Protein AF-A0A060A2V3-F1 (afdb_monomer_lite)

Radius of gyration: 19.75 Å; chains: 1; bounding box: 50×32×54 Å

Sequence (235 aa):
MYVAGAYHYVASLLPQGSPQQKALIEAQARYYDERDACGQDLKCILRVEKERHQQLHRQRDALEQPLPVKAIVRVSQGWTTPEGESLTQRLLEGLGLQPLPRVTLDDGRSVVWGFVPHAAILQSMVVLSPKAQVEALVTADDVYMGEGKSGNVRVYLPDGQNRDQILPIVQSWVAASAAGFNVDCRKDQAVCRPVPLKVAVEIVNLSCKAKSVRACAQRAPSTLTPGPSVALFTQ

pLDDT: mean 84.12, std 12.76, range [46.16, 97.62]

Secondary structure (DSSP, 8-state):
--HHHHHHHHHHTSPTT-HHHHHHHHHHHHHHHHHHTTTT-HHHHHHHHHHHHHHHHHHHHHH-PPP-HHHHHHHHTT-B-TTS-BHHHHHHHHT-SSSPPEEE-TTS-EEEEEEETTEEEEEEEEEE-TTS-EEEEEEEES-TT-SS---EEEEEESSSTTHHHHHHHHHHHHHHHHHTS---TTT-TTTTS------EEEEEETT-TT-BHHHHEEEPPS-PPP-S-GGGT--

Organism: Acidithiobacillus caldus (strain ATCC 51756 / DSM 8584 / KU) (NCBI:txid637389)

Foldseek 3Di:
DDLPVLLVQLLQLDPPPDPVNVVSVVVVVVLVVQLVVCPPVPVSNVVSSVVSSVVSVVSCVVSDDDQPLVLLCVLQPPAAEPVRHRPSVLQCQQVVDPPWDWHQDPQQKIKTKGGHVVQNQWIKIFIADNVRHTQWIKIKGRLALDPQDAIEIEIEGAAPPCCLVVVLVVQLLSLCRNLHQADDCVVPVPSQPRDQRNYWYWYFYSPDPVSYCVVRTDTDPSDRDHHDGNVSSHD

Structure (mmCIF, N/CA/C/O backbone):
data_AF-A0A060A2V3-F1
#
_entry.id   AF-A0A060A2V3-F1
#
loop_
_atom_site.group_PDB
_atom_site.id
_atom_site.type_symbol
_atom_site.label_atom_id
_atom_site.label_alt_id
_atom_site.label_comp_id
_atom_site.label_asym_id
_atom_site.label_entity_id
_atom_site.label_seq_id
_atom_site.pdbx_PDB_ins_code
_atom_site.Cartn_x
_atom_site.Cartn_y
_atom_site.Cartn_z
_atom_site.occupancy
_atom_site.B_iso_or_equiv
_atom_site.auth_seq_id
_atom_site.auth_comp_id
_atom_site.auth_asym_id
_atom_site.auth_atom_id
_atom_site.pdbx_PDB_model_num
ATOM 1 N N . MET A 1 1 ? 20.107 8.487 -13.609 1.00 54.03 1 MET A N 1
ATOM 2 C CA . MET A 1 1 ? 18.723 8.141 -13.995 1.00 54.03 1 MET A CA 1
ATOM 3 C C . MET A 1 1 ? 18.652 6.617 -14.007 1.00 54.03 1 MET A C 1
ATOM 5 O O . MET A 1 1 ? 19.352 6.025 -14.807 1.00 54.03 1 MET A O 1
ATOM 9 N N . TYR A 1 2 ? 17.975 5.966 -13.054 1.00 80.25 2 TYR A N 1
ATOM 10 C CA . TYR A 1 2 ? 18.083 4.503 -12.880 1.00 80.25 2 TYR A CA 1
ATOM 11 C C . TYR A 1 2 ? 16.907 3.776 -13.554 1.00 80.25 2 TYR A C 1
ATOM 13 O O . TYR A 1 2 ? 15.844 3.613 -12.955 1.00 80.25 2 TYR A O 1
ATOM 21 N N . VAL A 1 3 ? 17.094 3.337 -14.808 1.00 87.06 3 VAL A N 1
ATOM 22 C CA . VAL A 1 3 ? 16.084 2.576 -15.580 1.00 87.06 3 VAL A CA 1
ATOM 23 C C . VAL A 1 3 ? 15.672 1.293 -14.854 1.00 87.06 3 VAL A C 1
ATOM 25 O O . VAL A 1 3 ? 14.485 0.993 -14.780 1.00 87.06 3 VAL A O 1
ATOM 2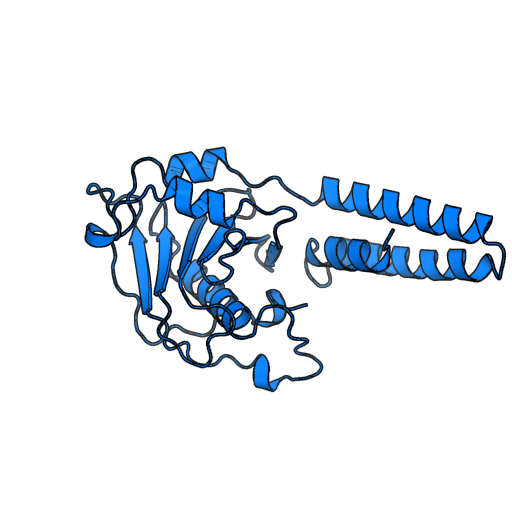8 N N . ALA A 1 4 ? 16.632 0.575 -14.261 1.00 85.31 4 ALA A N 1
ATOM 29 C CA . ALA A 1 4 ? 16.366 -0.665 -13.531 1.00 85.31 4 ALA A CA 1
ATOM 30 C C . ALA A 1 4 ? 15.391 -0.455 -12.359 1.00 85.31 4 ALA A C 1
ATOM 32 O O . ALA A 1 4 ? 14.413 -1.186 -12.236 1.00 85.31 4 ALA A O 1
ATOM 33 N N . GLY A 1 5 ? 15.602 0.587 -11.545 1.00 82.06 5 GLY A N 1
ATOM 34 C CA . GLY A 1 5 ? 14.715 0.895 -10.420 1.00 82.06 5 GLY A CA 1
ATOM 35 C C . GLY A 1 5 ? 13.294 1.239 -10.874 1.00 82.06 5 GLY A C 1
ATOM 36 O O . GLY A 1 5 ? 12.327 0.714 -10.328 1.00 82.06 5 GLY A O 1
ATOM 37 N N . ALA A 1 6 ? 13.160 2.056 -11.925 1.00 86.38 6 ALA A N 1
ATOM 38 C CA . ALA A 1 6 ? 11.854 2.392 -12.494 1.00 86.38 6 ALA A CA 1
ATOM 39 C C . ALA A 1 6 ? 11.137 1.160 -13.080 1.00 86.38 6 ALA A C 1
ATOM 41 O O . ALA A 1 6 ? 9.930 1.021 -12.913 1.00 86.38 6 ALA A O 1
ATOM 42 N N . TYR A 1 7 ? 11.871 0.246 -13.722 1.00 90.62 7 TYR A N 1
ATOM 43 C CA . TYR A 1 7 ? 11.320 -1.002 -14.250 1.00 90.62 7 TYR A CA 1
ATOM 44 C C . TYR A 1 7 ? 10.769 -1.897 -13.137 1.00 90.62 7 TYR A C 1
ATOM 46 O O . TYR A 1 7 ? 9.616 -2.318 -13.219 1.00 90.62 7 TYR A O 1
ATOM 54 N N . HIS A 1 8 ? 11.558 -2.143 -12.085 1.00 84.00 8 HIS A N 1
ATOM 55 C CA . HIS A 1 8 ? 11.118 -2.956 -10.949 1.00 84.00 8 HIS A CA 1
ATOM 56 C C . HIS A 1 8 ? 9.883 -2.360 -10.274 1.00 84.00 8 HIS A C 1
ATOM 58 O O . HIS A 1 8 ? 8.955 -3.096 -9.946 1.00 84.00 8 HIS A O 1
ATOM 64 N N . TYR A 1 9 ? 9.835 -1.031 -10.150 1.00 82.94 9 TYR A N 1
ATOM 65 C CA . TYR A 1 9 ? 8.673 -0.345 -9.604 1.00 82.94 9 TYR A CA 1
ATOM 66 C C . TYR A 1 9 ? 7.425 -0.532 -10.479 1.00 82.94 9 TYR A C 1
ATOM 68 O O . TYR A 1 9 ? 6.399 -0.973 -9.986 1.00 82.94 9 TYR A O 1
ATOM 76 N N . VAL A 1 10 ? 7.489 -0.270 -11.790 1.00 88.00 10 VAL A N 1
ATOM 77 C CA . VAL A 1 10 ? 6.326 -0.472 -12.682 1.00 88.00 10 VAL A CA 1
ATOM 78 C C . VAL A 1 10 ? 5.881 -1.939 -12.696 1.00 88.00 10 VAL A C 1
ATOM 80 O O . VAL A 1 10 ? 4.685 -2.217 -12.728 1.00 88.00 10 VAL A O 1
ATOM 83 N N . ALA A 1 11 ? 6.822 -2.884 -12.631 1.00 86.00 11 ALA A N 1
ATOM 84 C CA . ALA A 1 11 ? 6.515 -4.309 -12.599 1.00 86.00 11 ALA A CA 1
ATOM 85 C C . ALA A 1 11 ? 5.743 -4.732 -11.339 1.00 86.00 11 ALA A C 1
ATOM 87 O O . ALA A 1 11 ? 4.900 -5.624 -11.446 1.00 86.00 11 ALA A O 1
ATOM 88 N N . SER A 1 12 ? 5.990 -4.096 -10.184 1.00 77.62 12 SER A N 1
ATOM 89 C CA . SER A 1 12 ? 5.265 -4.381 -8.936 1.00 77.62 12 SER A CA 1
ATOM 90 C C . SER A 1 12 ? 3.842 -3.815 -8.917 1.00 77.62 12 SER A C 1
ATOM 92 O O . SER A 1 12 ? 2.996 -4.293 -8.162 1.00 77.62 12 SER A O 1
ATOM 94 N N . LEU A 1 13 ? 3.542 -2.837 -9.781 1.00 78.19 13 LEU A N 1
ATOM 95 C CA . LEU A 1 13 ? 2.189 -2.297 -9.946 1.00 78.19 13 LEU A CA 1
ATOM 96 C C . LEU A 1 13 ? 1.254 -3.238 -10.715 1.00 78.19 13 LEU A C 1
ATOM 98 O O . LEU A 1 13 ? 0.034 -3.071 -10.668 1.00 78.19 13 LEU A O 1
ATOM 102 N N . LEU A 1 14 ? 1.815 -4.191 -11.458 1.00 82.44 14 LEU A N 1
ATOM 103 C CA . LEU A 1 14 ? 1.078 -5.069 -12.357 1.00 82.44 14 LEU A CA 1
ATOM 104 C C . LEU A 1 14 ? 0.837 -6.435 -11.700 1.00 82.44 14 LEU A C 1
ATOM 106 O O . LEU A 1 14 ? 1.766 -6.984 -11.106 1.00 82.44 14 LEU A O 1
ATOM 110 N N . PRO A 1 15 ? -0.360 -7.036 -11.850 1.00 76.25 15 PRO A N 1
ATOM 111 C CA . PRO A 1 15 ? -0.614 -8.378 -11.338 1.00 76.25 15 PRO A CA 1
ATOM 112 C C . PRO A 1 15 ? 0.371 -9.391 -11.924 1.00 76.25 15 PRO A C 1
ATOM 114 O O . PRO A 1 15 ? 0.688 -9.348 -13.124 1.00 76.25 15 PRO A O 1
ATOM 117 N N . GLN A 1 16 ? 0.840 -10.312 -11.084 1.00 77.38 16 GLN A N 1
ATOM 118 C CA . GLN A 1 16 ? 1.822 -11.310 -11.485 1.00 77.38 16 GLN A CA 1
ATOM 119 C C . GLN A 1 16 ? 1.274 -12.191 -12.618 1.00 77.38 16 GLN A C 1
ATOM 121 O O . GLN A 1 16 ? 0.152 -12.684 -12.571 1.00 77.38 16 GLN A O 1
ATOM 126 N N . GLY A 1 17 ? 2.065 -12.374 -13.676 1.00 77.12 17 GLY A N 1
ATOM 127 C CA . GLY A 1 17 ? 1.693 -13.178 -14.842 1.00 77.12 17 GLY A CA 1
ATOM 128 C C . GLY A 1 17 ? 0.675 -12.527 -15.787 1.00 77.12 17 GLY A C 1
ATOM 129 O O . GLY A 1 17 ? 0.344 -13.132 -16.813 1.00 77.12 17 GLY A O 1
ATOM 130 N N . SER A 1 18 ? 0.210 -11.306 -15.496 1.00 81.38 18 SER A N 1
ATOM 131 C CA . SER A 1 18 ? -0.743 -10.585 -16.347 1.00 81.38 18 SER A CA 1
ATOM 132 C C . SER A 1 18 ? -0.183 -10.296 -17.750 1.00 81.38 18 SER A C 1
ATOM 134 O O . SER A 1 18 ? 1.035 -10.151 -17.917 1.00 81.38 18 SER A O 1
ATOM 136 N N . PRO A 1 19 ? -1.044 -10.159 -18.781 1.00 90.50 19 PRO A N 1
ATOM 137 C CA . PRO A 1 19 ? -0.616 -9.735 -20.116 1.00 90.50 19 PRO A CA 1
ATOM 138 C C . PRO A 1 19 ? 0.181 -8.423 -20.103 1.00 90.50 19 PRO A C 1
ATOM 140 O O . PRO A 1 19 ? 1.160 -8.283 -20.832 1.00 90.50 19 PRO A O 1
ATOM 143 N N . GLN A 1 20 ? -0.192 -7.486 -19.230 1.00 88.56 20 GLN A N 1
ATOM 144 C CA . GLN A 1 20 ? 0.495 -6.211 -19.049 1.00 88.56 20 GLN A CA 1
ATOM 145 C C . GLN A 1 20 ? 1.906 -6.405 -18.483 1.00 88.56 20 GLN A C 1
ATOM 147 O O . GLN A 1 20 ? 2.847 -5.783 -18.975 1.00 88.56 20 GLN A O 1
ATOM 152 N N . GLN A 1 21 ? 2.079 -7.286 -17.487 1.00 88.56 21 GLN A N 1
ATOM 153 C CA . GLN A 1 21 ? 3.401 -7.587 -16.932 1.00 88.56 21 GLN A CA 1
ATOM 154 C C . GLN A 1 21 ? 4.299 -8.271 -17.974 1.00 88.56 21 GLN A C 1
ATOM 156 O O . GLN A 1 21 ? 5.467 -7.910 -18.103 1.00 88.56 21 GLN A O 1
ATOM 161 N N . LYS A 1 22 ? 3.756 -9.198 -18.775 1.00 90.38 22 LYS A N 1
ATOM 162 C CA . LYS A 1 22 ? 4.494 -9.832 -19.883 1.00 90.38 22 LYS A CA 1
ATOM 163 C C . LYS A 1 22 ? 4.938 -8.808 -20.929 1.00 90.38 22 LYS A C 1
ATOM 165 O O . LYS A 1 22 ? 6.111 -8.782 -21.289 1.00 90.38 22 LYS A O 1
ATOM 170 N N . ALA A 1 23 ? 4.044 -7.906 -21.334 1.00 94.00 23 ALA A N 1
ATOM 171 C CA . ALA A 1 23 ? 4.374 -6.829 -22.265 1.00 94.00 23 ALA A CA 1
ATOM 172 C C . ALA A 1 23 ? 5.454 -5.878 -21.710 1.00 94.00 23 ALA A C 1
ATOM 174 O O . ALA A 1 23 ? 6.328 -5.434 -22.456 1.00 94.00 23 ALA A O 1
ATOM 175 N N . LEU A 1 24 ? 5.437 -5.585 -20.403 1.00 94.56 24 LEU A N 1
ATOM 176 C CA . LEU A 1 24 ? 6.484 -4.796 -19.746 1.00 94.56 24 LEU A CA 1
ATOM 177 C C . LEU A 1 24 ? 7.850 -5.499 -19.806 1.00 94.56 24 LEU A C 1
ATOM 179 O O . LEU A 1 24 ? 8.845 -4.840 -20.118 1.00 94.56 24 LEU A O 1
ATOM 183 N N . ILE A 1 25 ? 7.891 -6.808 -19.524 1.00 92.88 25 ILE A N 1
ATOM 184 C CA . ILE A 1 25 ? 9.105 -7.640 -19.591 1.00 92.88 25 ILE A CA 1
ATOM 185 C C . ILE A 1 25 ? 9.653 -7.666 -21.023 1.00 92.88 25 ILE A C 1
ATOM 187 O O . ILE A 1 25 ? 10.837 -7.410 -21.231 1.00 92.88 25 ILE A O 1
ATOM 191 N N . GLU A 1 26 ? 8.798 -7.899 -22.021 1.00 95.00 26 GLU A N 1
ATOM 192 C CA . GLU A 1 26 ? 9.195 -7.886 -23.434 1.00 95.00 26 GLU A CA 1
ATOM 193 C C . GLU A 1 26 ? 9.741 -6.521 -23.872 1.00 95.00 26 GLU A C 1
ATOM 195 O O . GLU A 1 26 ? 10.764 -6.447 -24.550 1.00 95.00 26 GLU A O 1
ATOM 200 N N . ALA A 1 27 ? 9.096 -5.424 -23.466 1.00 96.00 27 ALA A N 1
ATOM 201 C CA . ALA A 1 27 ? 9.585 -4.077 -23.753 1.00 96.00 27 ALA A CA 1
ATOM 202 C C . ALA A 1 27 ? 10.926 -3.785 -23.055 1.00 96.00 27 ALA A C 1
ATOM 204 O O . ALA A 1 27 ? 11.747 -3.038 -23.584 1.00 96.00 27 ALA A O 1
ATOM 205 N N . GLN A 1 28 ? 11.158 -4.368 -21.875 1.00 97.12 28 GLN A N 1
ATOM 206 C CA . GLN A 1 28 ? 12.429 -4.246 -21.168 1.00 97.12 28 GLN A CA 1
ATOM 207 C C . GLN A 1 28 ? 13.549 -5.018 -21.876 1.00 97.12 28 GLN A C 1
ATOM 209 O O . GLN A 1 28 ? 14.661 -4.504 -21.950 1.00 97.12 28 GLN A O 1
ATOM 214 N N . ALA A 1 29 ? 13.255 -6.198 -22.431 1.00 94.88 29 ALA A N 1
ATOM 215 C CA . ALA A 1 29 ? 14.204 -6.956 -23.245 1.00 94.88 29 ALA A CA 1
ATOM 216 C C . ALA A 1 29 ? 14.635 -6.161 -24.490 1.00 94.88 29 ALA A C 1
ATOM 218 O O . ALA A 1 29 ? 15.827 -5.951 -24.689 1.00 94.88 29 ALA A O 1
ATOM 219 N N . ARG A 1 30 ? 13.674 -5.599 -25.240 1.00 96.12 30 ARG A N 1
ATOM 220 C CA . ARG A 1 30 ? 13.970 -4.757 -26.418 1.00 96.12 30 ARG A CA 1
ATOM 221 C C . ARG A 1 30 ? 14.827 -3.539 -26.077 1.00 96.12 30 ARG A C 1
ATOM 223 O O . ARG A 1 30 ? 15.722 -3.191 -26.833 1.00 96.12 30 ARG A O 1
ATOM 230 N N . TYR A 1 31 ? 14.586 -2.910 -24.926 1.00 96.56 31 TYR A N 1
ATOM 231 C CA . TYR A 1 31 ? 15.434 -1.817 -24.447 1.00 96.56 31 TYR A CA 1
ATOM 232 C C . TYR A 1 31 ? 16.895 -2.252 -24.256 1.00 96.56 31 TYR A C 1
ATOM 234 O O . TYR A 1 31 ? 17.797 -1.484 -24.586 1.00 96.56 31 TYR A O 1
ATOM 242 N N . TYR A 1 32 ? 17.141 -3.450 -23.712 1.00 96.12 32 TYR A N 1
ATOM 243 C CA . TYR A 1 32 ? 18.509 -3.946 -23.565 1.00 96.12 32 TYR A CA 1
ATOM 244 C C . TYR A 1 32 ? 19.162 -4.160 -24.931 1.00 96.12 32 TYR A C 1
ATOM 246 O O . TYR A 1 32 ? 20.278 -3.686 -25.120 1.00 96.12 32 TYR A O 1
ATOM 254 N N . ASP A 1 33 ? 18.441 -4.742 -25.894 1.00 97.38 33 ASP A N 1
ATOM 255 C CA . ASP A 1 33 ? 18.933 -4.913 -27.268 1.00 97.38 33 ASP A CA 1
ATOM 256 C C . ASP A 1 33 ? 19.277 -3.559 -27.926 1.00 97.38 33 ASP A C 1
ATOM 258 O O . ASP A 1 33 ? 20.354 -3.392 -28.499 1.00 97.38 33 ASP A O 1
ATOM 262 N N . GLU A 1 34 ? 18.396 -2.559 -27.803 1.00 96.38 34 GLU A N 1
ATOM 263 C CA . GLU A 1 34 ? 18.605 -1.203 -28.337 1.00 96.38 34 GLU A CA 1
ATOM 264 C C . GLU A 1 34 ? 19.792 -0.488 -27.683 1.00 96.38 34 GLU A C 1
ATOM 266 O O . GLU A 1 34 ? 20.566 0.193 -28.361 1.00 96.38 34 GLU A O 1
ATOM 271 N N . ARG A 1 35 ? 19.947 -0.631 -26.363 1.00 96.19 35 ARG A N 1
ATOM 272 C CA . ARG A 1 35 ? 21.064 -0.043 -25.621 1.00 96.19 35 ARG A CA 1
ATOM 273 C C . ARG A 1 35 ? 22.381 -0.706 -26.014 1.00 96.19 35 ARG A C 1
ATOM 275 O O . ARG A 1 35 ? 23.369 -0.005 -26.218 1.00 96.19 35 ARG A O 1
ATOM 282 N N . ASP A 1 36 ? 22.403 -2.030 -26.122 1.00 96.38 36 ASP A N 1
ATOM 283 C CA . ASP A 1 36 ? 23.613 -2.787 -26.440 1.00 96.38 36 ASP A CA 1
ATOM 284 C C . ASP A 1 36 ? 24.055 -2.533 -27.898 1.00 96.38 36 ASP A C 1
ATOM 286 O O . ASP A 1 36 ? 25.254 -2.426 -28.171 1.00 96.38 36 ASP A O 1
ATOM 290 N N . ALA A 1 37 ? 23.110 -2.291 -28.817 1.00 97.38 37 ALA A N 1
ATOM 291 C CA . ALA A 1 37 ? 23.391 -1.870 -30.194 1.00 97.38 37 ALA A CA 1
ATOM 292 C C . ALA A 1 37 ? 24.110 -0.507 -30.305 1.00 97.38 37 ALA A C 1
ATOM 294 O O . ALA A 1 37 ? 24.752 -0.238 -31.322 1.00 97.38 37 ALA A O 1
ATOM 295 N N . CYS A 1 38 ? 24.060 0.347 -29.274 1.00 96.69 38 CYS A N 1
ATOM 296 C CA . CYS A 1 38 ? 24.811 1.607 -29.242 1.00 96.69 38 CYS A CA 1
ATOM 297 C C . CYS A 1 38 ? 26.333 1.413 -29.067 1.00 96.69 38 CYS A C 1
ATOM 299 O O . CYS A 1 38 ? 27.098 2.356 -29.291 1.00 96.69 38 CYS A O 1
ATOM 301 N N . GLY A 1 39 ? 26.799 0.230 -28.642 1.00 95.56 39 GLY A N 1
ATOM 302 C CA . GLY A 1 39 ? 28.218 -0.034 -28.393 1.00 95.56 39 GLY A CA 1
ATOM 303 C C . GLY A 1 39 ? 28.826 0.942 -27.378 1.00 95.56 39 GLY A C 1
ATOM 304 O O . GLY A 1 39 ? 28.428 0.965 -26.218 1.00 95.56 39 GLY A O 1
ATOM 305 N N . GLN A 1 40 ? 29.801 1.750 -27.809 1.00 96.12 40 GLN A N 1
ATOM 306 C CA . GLN A 1 40 ? 30.447 2.774 -26.969 1.00 96.12 40 GLN A CA 1
ATOM 307 C C . GLN A 1 40 ? 29.951 4.207 -27.234 1.00 96.12 40 GLN A C 1
ATOM 309 O O . GLN A 1 40 ? 30.494 5.158 -26.666 1.00 96.12 40 GLN A O 1
ATOM 314 N N . ASP A 1 41 ? 28.931 4.400 -28.077 1.00 97.50 41 ASP A N 1
ATOM 315 C CA . ASP A 1 41 ? 28.364 5.730 -28.309 1.00 97.50 41 ASP A CA 1
ATOM 316 C C . ASP A 1 41 ? 27.543 6.187 -27.092 1.00 97.50 41 ASP A C 1
ATOM 318 O O . ASP A 1 41 ? 26.360 5.877 -26.934 1.00 97.50 41 ASP A O 1
ATOM 322 N N . LEU A 1 42 ? 28.181 6.992 -26.241 1.00 94.50 42 LEU A N 1
ATOM 323 C CA . LEU A 1 42 ? 27.569 7.560 -25.041 1.00 94.50 42 LEU A CA 1
ATOM 324 C C . LEU A 1 42 ? 26.325 8.410 -25.337 1.00 94.50 42 LEU A C 1
ATOM 326 O O . LEU A 1 42 ? 25.400 8.429 -24.525 1.00 94.50 42 LEU A O 1
ATOM 330 N N . LYS A 1 43 ? 26.259 9.110 -26.479 1.00 96.94 43 LYS A N 1
ATOM 331 C CA . LYS A 1 43 ? 25.072 9.909 -26.833 1.00 96.94 43 LYS A CA 1
ATOM 332 C C . LYS A 1 43 ? 23.904 9.000 -27.198 1.00 96.94 43 LYS A C 1
ATOM 334 O O . LYS A 1 43 ? 22.774 9.287 -26.799 1.00 96.94 43 LYS A O 1
ATOM 339 N N . CYS A 1 44 ? 24.178 7.911 -27.914 1.00 97.62 44 CYS A N 1
ATOM 340 C CA . CYS A 1 44 ? 23.188 6.880 -28.210 1.00 97.62 44 CYS A CA 1
ATOM 341 C C . CYS A 1 44 ? 22.660 6.239 -26.919 1.00 97.62 44 CYS A C 1
ATOM 343 O O . CYS A 1 44 ? 21.447 6.244 -26.702 1.00 97.62 44 CYS A O 1
ATOM 345 N N . ILE A 1 45 ? 23.553 5.803 -26.021 1.00 96.06 45 ILE A N 1
ATOM 346 C CA . ILE A 1 45 ? 23.184 5.178 -24.738 1.00 96.06 45 ILE A CA 1
ATOM 347 C C . ILE A 1 45 ? 22.295 6.114 -23.911 1.00 96.06 45 ILE A C 1
ATOM 349 O O . ILE A 1 45 ? 21.198 5.729 -23.512 1.00 96.06 45 ILE A O 1
ATOM 353 N N . LEU A 1 46 ? 22.720 7.366 -23.704 1.00 95.44 46 LEU A N 1
ATOM 354 C CA . LEU A 1 46 ? 21.958 8.334 -22.907 1.00 95.44 46 LEU A CA 1
ATOM 355 C C . LEU A 1 46 ? 20.576 8.630 -23.501 1.00 95.44 46 LEU A C 1
ATOM 357 O O . LEU A 1 46 ? 19.621 8.857 -22.755 1.00 95.44 46 LEU A O 1
ATOM 361 N N . ARG A 1 47 ? 20.453 8.636 -24.833 1.00 96.81 47 ARG A N 1
ATOM 362 C CA . ARG A 1 47 ? 19.167 8.814 -25.511 1.00 96.81 47 ARG A CA 1
ATOM 363 C C . ARG A 1 47 ? 18.235 7.631 -25.232 1.00 96.81 47 ARG A C 1
ATOM 365 O O . ARG A 1 47 ? 17.114 7.865 -24.785 1.00 96.81 47 ARG A O 1
ATOM 372 N N . VAL A 1 48 ? 18.708 6.399 -25.431 1.00 96.88 48 VAL A N 1
ATOM 373 C CA . VAL A 1 48 ? 17.927 5.169 -25.193 1.00 96.88 48 VAL A CA 1
ATOM 374 C C . VAL A 1 48 ? 17.514 5.057 -23.720 1.00 96.88 48 VAL A C 1
ATOM 376 O O . VAL A 1 48 ? 16.345 4.815 -23.417 1.00 96.88 48 VAL A O 1
ATOM 379 N N . GLU A 1 49 ? 18.429 5.322 -22.782 1.00 95.56 49 GLU A N 1
ATOM 380 C CA . GLU A 1 49 ? 18.115 5.315 -21.348 1.00 95.56 49 GLU A CA 1
ATOM 381 C C . GLU A 1 49 ? 17.067 6.367 -20.975 1.00 95.56 49 GLU A C 1
ATOM 383 O O . GLU A 1 49 ? 16.132 6.075 -20.224 1.00 95.56 49 GLU A O 1
ATOM 388 N N . LYS A 1 50 ? 17.186 7.587 -21.515 1.00 95.00 50 LYS A N 1
ATOM 389 C CA . LYS A 1 50 ? 16.223 8.666 -21.268 1.00 95.00 50 LYS A CA 1
ATOM 390 C C . LYS A 1 50 ? 14.842 8.324 -21.821 1.00 95.00 50 LYS A C 1
ATOM 392 O O . LYS A 1 50 ? 13.850 8.509 -21.115 1.00 95.00 50 LYS A O 1
ATOM 397 N N . GLU A 1 51 ? 14.769 7.827 -23.054 1.00 96.06 51 GLU A N 1
ATOM 398 C CA . GLU A 1 51 ? 13.516 7.406 -23.689 1.00 96.06 51 GLU A CA 1
ATOM 399 C C . GLU A 1 51 ? 12.843 6.296 -22.871 1.00 96.06 51 GLU A C 1
ATOM 401 O O . GLU A 1 51 ? 11.657 6.406 -22.535 1.00 96.06 51 GLU A O 1
ATOM 406 N N . ARG A 1 52 ? 13.605 5.277 -22.453 1.00 96.38 52 ARG A N 1
ATOM 407 C CA . ARG A 1 52 ? 13.080 4.190 -21.623 1.00 96.38 52 ARG A CA 1
ATOM 408 C C . ARG A 1 52 ? 12.610 4.680 -20.260 1.00 96.38 52 ARG A C 1
ATOM 410 O O . ARG A 1 52 ? 11.527 4.306 -19.812 1.00 96.38 52 ARG A O 1
ATOM 417 N N . HIS A 1 53 ? 13.383 5.541 -19.609 1.00 94.12 53 HIS A N 1
ATOM 418 C CA . HIS A 1 53 ? 13.001 6.118 -18.327 1.00 94.12 53 HIS A CA 1
ATOM 419 C C . HIS A 1 53 ? 11.688 6.906 -18.431 1.00 94.12 53 HIS A C 1
ATOM 421 O O . HIS A 1 53 ? 10.795 6.721 -17.608 1.00 94.12 53 HIS A O 1
ATOM 427 N N . GLN A 1 54 ? 11.514 7.718 -19.478 1.00 94.50 54 GLN A N 1
ATOM 428 C CA . GLN A 1 54 ? 10.266 8.448 -19.727 1.00 94.50 54 GLN A CA 1
ATOM 429 C C . GLN A 1 54 ? 9.076 7.518 -20.003 1.00 94.50 54 GLN A C 1
ATOM 431 O O . GLN A 1 54 ? 7.966 7.795 -19.549 1.00 94.50 54 GLN A O 1
ATOM 436 N N . GLN A 1 55 ? 9.278 6.419 -20.736 1.00 94.75 55 GLN A N 1
ATOM 437 C CA . GLN A 1 55 ? 8.237 5.407 -20.937 1.00 94.75 55 GLN A CA 1
ATOM 438 C C . GLN A 1 55 ? 7.798 4.781 -19.610 1.00 94.75 55 GLN A C 1
ATOM 440 O O . GLN A 1 55 ? 6.599 4.739 -19.338 1.00 94.75 55 GLN A O 1
ATOM 445 N N . LEU A 1 56 ? 8.753 4.358 -18.777 1.00 94.19 56 LEU A N 1
ATOM 446 C CA . LEU A 1 56 ? 8.475 3.767 -17.468 1.00 94.19 56 LEU A CA 1
ATOM 447 C C . LEU A 1 56 ? 7.775 4.762 -16.538 1.00 94.19 56 LEU A C 1
ATOM 449 O O . LEU A 1 56 ? 6.819 4.389 -15.872 1.00 94.19 56 LEU A O 1
ATOM 453 N N . HIS A 1 57 ? 8.175 6.036 -16.548 1.00 88.44 57 HIS A N 1
ATOM 454 C CA . HIS A 1 57 ? 7.479 7.080 -15.795 1.00 88.44 57 HIS A CA 1
ATOM 455 C C . HIS A 1 57 ? 6.030 7.268 -16.251 1.00 88.44 57 HIS A C 1
ATOM 457 O O . HIS A 1 57 ? 5.139 7.287 -15.415 1.00 88.44 57 HIS A O 1
ATOM 463 N N . ARG A 1 58 ? 5.759 7.319 -17.561 1.00 89.69 58 ARG A N 1
ATOM 464 C CA . ARG A 1 58 ? 4.375 7.412 -18.061 1.00 89.69 58 ARG A CA 1
ATOM 465 C C . ARG A 1 58 ? 3.535 6.192 -17.695 1.00 89.69 58 ARG A C 1
ATOM 467 O O . ARG A 1 58 ? 2.369 6.339 -17.353 1.00 89.69 58 ARG A O 1
ATOM 474 N N . GLN A 1 59 ? 4.114 4.994 -17.777 1.00 90.00 59 GLN A N 1
ATOM 475 C CA . GLN A 1 59 ? 3.432 3.766 -17.365 1.00 90.00 59 GLN A CA 1
ATOM 476 C C . GLN A 1 59 ? 3.150 3.769 -15.867 1.00 90.00 59 GLN A C 1
ATOM 478 O O . GLN A 1 59 ? 2.034 3.463 -15.465 1.00 90.00 59 GLN A O 1
ATOM 483 N N . ARG A 1 60 ? 4.135 4.163 -15.056 1.00 86.25 60 ARG A N 1
ATOM 484 C CA . ARG A 1 60 ? 3.968 4.359 -13.621 1.00 86.25 60 ARG A CA 1
ATOM 485 C C . ARG A 1 60 ? 2.822 5.320 -13.344 1.00 86.25 60 ARG A C 1
ATOM 487 O O . ARG A 1 60 ? 1.898 4.930 -12.655 1.00 86.25 60 ARG A O 1
ATOM 494 N N . ASP A 1 61 ? 2.840 6.515 -13.922 1.00 82.19 61 ASP A N 1
ATOM 495 C CA . ASP A 1 61 ? 1.825 7.541 -13.666 1.00 82.19 61 ASP A CA 1
ATOM 496 C C . ASP A 1 61 ? 0.419 7.087 -14.120 1.00 82.19 61 ASP A C 1
ATOM 498 O O . ASP A 1 61 ? -0.581 7.471 -13.522 1.00 82.19 61 ASP A O 1
ATOM 502 N N . ALA A 1 62 ? 0.326 6.233 -15.148 1.00 82.06 62 ALA A N 1
ATOM 503 C CA . ALA A 1 62 ? -0.936 5.635 -15.590 1.00 82.06 62 ALA A CA 1
ATOM 504 C C . ALA A 1 62 ? -1.443 4.502 -14.671 1.00 82.06 62 ALA A C 1
ATOM 506 O O . ALA A 1 62 ? -2.644 4.234 -14.633 1.00 82.06 62 ALA A O 1
ATOM 507 N N . LEU A 1 63 ? -0.540 3.816 -13.965 1.00 78.56 63 LEU A N 1
ATOM 508 C CA . LEU A 1 63 ? -0.842 2.679 -13.085 1.00 78.56 63 LEU A CA 1
ATOM 509 C C . LEU A 1 63 ? -0.964 3.087 -11.609 1.00 78.56 63 LEU A C 1
ATOM 511 O O . LEU A 1 63 ? -1.692 2.457 -10.835 1.00 78.56 63 LEU A O 1
ATOM 515 N N . GLU A 1 64 ? -0.256 4.136 -11.199 1.00 75.94 64 GLU A N 1
ATOM 516 C CA . GLU A 1 64 ? -0.335 4.733 -9.875 1.00 75.94 64 GLU A CA 1
ATOM 517 C C . GLU A 1 64 ? -1.688 5.413 -9.712 1.00 75.94 64 GLU A C 1
ATOM 519 O O . GLU A 1 64 ? -1.908 6.571 -10.054 1.00 75.94 64 GLU A O 1
ATOM 524 N N . GLN A 1 65 ? -2.626 4.677 -9.129 1.00 73.88 65 GLN A N 1
ATOM 525 C CA . GLN A 1 65 ?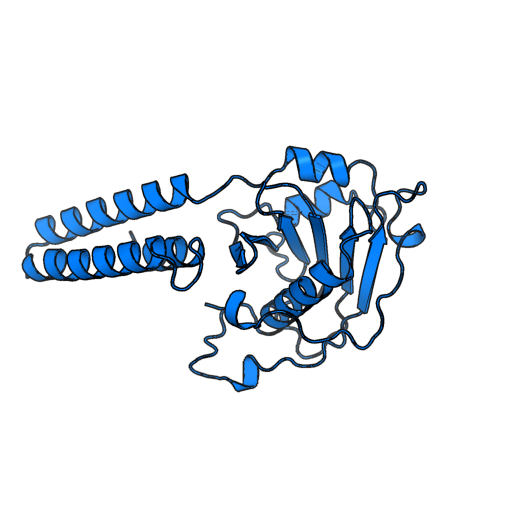 -3.817 5.310 -8.594 1.00 73.88 65 GLN A CA 1
ATOM 526 C C . GLN A 1 65 ? -3.443 6.140 -7.364 1.00 73.88 65 GLN A C 1
ATOM 528 O O . GLN A 1 65 ? -2.831 5.585 -6.441 1.00 73.88 65 GLN A O 1
ATOM 533 N N . PRO A 1 66 ? -3.824 7.428 -7.310 1.00 79.56 66 PRO A N 1
ATOM 534 C CA . PRO A 1 66 ? -3.543 8.262 -6.157 1.00 79.56 66 PRO A CA 1
ATOM 535 C C . PRO A 1 66 ? -4.181 7.655 -4.909 1.00 79.56 66 PRO A C 1
ATOM 537 O O . PRO A 1 66 ? -5.284 7.104 -4.951 1.00 79.56 66 PRO A O 1
ATOM 540 N N . LEU A 1 67 ? -3.487 7.780 -3.778 1.00 87.19 67 LEU A N 1
ATOM 541 C CA . LEU A 1 67 ? -4.034 7.388 -2.486 1.00 87.19 67 LEU A CA 1
ATOM 542 C C . LEU A 1 67 ? -5.372 8.126 -2.268 1.00 87.19 67 LEU A C 1
ATOM 544 O O . LEU A 1 67 ? -5.415 9.351 -2.431 1.00 87.19 67 LEU A O 1
ATOM 548 N N . PRO A 1 68 ? -6.468 7.444 -1.885 1.00 91.75 68 PRO A N 1
ATOM 549 C CA . PRO A 1 68 ? -7.771 8.085 -1.736 1.00 91.75 68 PRO A CA 1
ATOM 550 C C . PRO A 1 68 ? -7.852 8.861 -0.410 1.00 91.75 68 PRO A C 1
ATOM 552 O O . PRO A 1 68 ? -8.656 8.547 0.466 1.00 91.75 68 PRO A O 1
ATOM 555 N N . VAL A 1 69 ? -7.031 9.907 -0.258 1.00 93.50 69 VAL A N 1
ATOM 556 C CA . VAL A 1 69 ? -6.867 10.699 0.977 1.00 93.50 69 VAL A CA 1
ATOM 557 C C . VAL A 1 69 ? -8.209 11.182 1.521 1.00 93.50 69 VAL A C 1
ATOM 559 O O . VAL A 1 69 ? -8.477 11.041 2.708 1.00 93.50 69 VAL A O 1
ATOM 562 N N . LYS A 1 70 ? -9.101 11.681 0.654 1.00 94.69 70 LYS A N 1
ATOM 563 C CA . LYS A 1 70 ? -10.446 12.118 1.065 1.00 94.69 70 LYS A CA 1
ATOM 564 C C . LYS A 1 70 ? -11.259 10.986 1.701 1.00 94.69 70 LYS A C 1
ATOM 566 O O . LYS A 1 70 ? -11.972 11.231 2.668 1.00 94.69 70 LYS A O 1
ATOM 571 N N . ALA A 1 71 ? -11.158 9.766 1.173 1.00 94.56 71 ALA A N 1
ATOM 572 C CA . ALA A 1 71 ? -11.854 8.609 1.725 1.00 94.56 71 ALA A CA 1
ATOM 573 C C . ALA A 1 71 ? -11.239 8.182 3.062 1.00 94.56 71 ALA A C 1
ATOM 575 O O . ALA A 1 71 ? -11.994 7.957 4.002 1.00 94.56 71 ALA A O 1
ATOM 576 N N . ILE A 1 72 ? -9.902 8.155 3.163 1.00 95.75 72 ILE A N 1
ATOM 577 C CA . ILE A 1 72 ? -9.177 7.879 4.416 1.00 95.75 72 ILE A CA 1
ATOM 578 C C . ILE A 1 72 ? -9.629 8.860 5.499 1.00 95.75 72 ILE A C 1
ATOM 580 O O . ILE A 1 72 ? -10.131 8.432 6.533 1.00 95.75 72 ILE A O 1
ATOM 584 N N . VAL A 1 73 ? -9.563 10.168 5.219 1.00 96.69 73 VAL A N 1
ATOM 585 C CA . VAL A 1 73 ? -10.025 11.218 6.137 1.00 96.69 73 VAL A CA 1
ATOM 586 C C . VAL A 1 73 ? -11.480 10.986 6.526 1.00 96.69 73 VAL A C 1
ATOM 588 O O . VAL A 1 73 ? -11.786 10.989 7.711 1.00 96.69 73 VAL A O 1
ATOM 591 N N . ARG A 1 74 ? -12.377 10.735 5.563 1.00 95.31 74 ARG A N 1
ATOM 592 C CA . ARG A 1 74 ? -13.805 10.527 5.846 1.00 95.31 74 ARG A CA 1
ATOM 593 C C . ARG A 1 74 ? -14.045 9.389 6.839 1.00 95.31 74 ARG A C 1
ATOM 595 O O . ARG A 1 74 ? -14.908 9.530 7.699 1.00 95.31 74 ARG A O 1
ATOM 602 N N . VAL A 1 75 ? -13.328 8.270 6.710 1.00 94.69 75 VAL A N 1
ATOM 603 C CA . VAL A 1 75 ? -13.546 7.099 7.575 1.00 94.69 75 VAL A CA 1
ATOM 604 C C . VAL A 1 75 ? -12.855 7.224 8.936 1.00 94.69 75 VAL A C 1
ATOM 606 O O . VAL A 1 75 ? -13.374 6.699 9.916 1.00 94.69 75 VAL A O 1
ATOM 609 N N . SER A 1 76 ? -11.726 7.935 9.031 1.00 95.81 76 SER A N 1
ATOM 610 C CA . SER A 1 76 ? -10.968 8.086 10.284 1.00 95.81 76 SER A CA 1
ATOM 611 C C . SER A 1 76 ? -11.261 9.386 11.043 1.00 95.81 76 SER A C 1
ATOM 613 O O . SER A 1 76 ? -10.794 9.564 12.166 1.00 95.81 76 SER A O 1
ATOM 615 N N . GLN A 1 77 ? -12.020 10.322 10.467 1.00 95.62 77 GLN A N 1
ATOM 616 C CA . GLN A 1 77 ? -12.254 11.631 11.075 1.00 95.62 77 GLN A CA 1
ATOM 617 C C . GLN A 1 77 ? -12.942 11.532 12.443 1.00 95.62 77 GLN A C 1
ATOM 619 O O . GLN A 1 77 ? -13.990 10.902 12.614 1.00 95.62 77 GLN A O 1
ATOM 624 N N . GLY A 1 78 ? -12.365 12.239 13.417 1.00 94.81 78 GLY A N 1
ATOM 625 C CA . GLY A 1 78 ? -12.865 12.301 14.788 1.00 94.81 78 GLY A CA 1
ATOM 626 C C . GLY A 1 78 ? -12.532 11.073 15.633 1.00 94.81 78 GLY A C 1
ATOM 627 O O . GLY A 1 78 ? -12.969 11.022 16.777 1.00 94.81 78 GLY A O 1
ATOM 628 N N . TRP A 1 79 ? -11.784 10.107 15.092 1.00 97.38 79 TRP A N 1
ATOM 629 C CA . TRP A 1 79 ? -11.252 8.986 15.857 1.00 97.38 79 TRP A CA 1
ATOM 630 C C . TRP A 1 79 ? -9.947 9.347 16.557 1.00 97.38 79 TRP A C 1
ATOM 632 O O . TRP A 1 79 ? -9.083 9.997 15.962 1.00 97.38 79 TRP A O 1
ATOM 642 N N . THR A 1 80 ? -9.789 8.864 17.790 1.00 96.88 80 THR A N 1
ATOM 643 C CA . THR A 1 80 ? -8.553 9.024 18.565 1.00 96.88 80 THR A CA 1
ATOM 644 C C . THR A 1 80 ? -7.818 7.708 18.789 1.00 96.88 80 THR A C 1
ATOM 6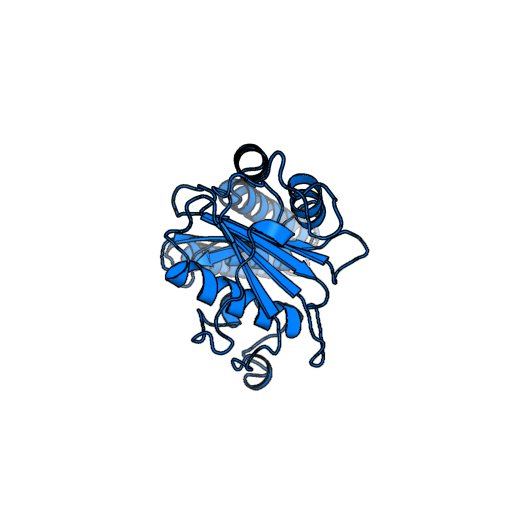46 O O . THR A 1 80 ? -8.442 6.676 19.061 1.00 96.88 80 THR A O 1
ATOM 649 N N . THR A 1 81 ? -6.487 7.748 18.689 1.00 93.19 81 THR A N 1
ATOM 650 C CA . THR A 1 81 ? -5.595 6.637 19.055 1.00 93.19 81 THR A CA 1
ATOM 651 C C . THR A 1 81 ? -5.672 6.358 20.566 1.00 93.19 81 THR A C 1
ATOM 653 O O . THR A 1 81 ? -6.223 7.170 21.320 1.00 93.19 81 THR A O 1
ATOM 656 N N . PRO A 1 82 ? -5.153 5.218 21.062 1.00 89.12 82 PRO A N 1
ATOM 657 C CA . PRO A 1 82 ? -5.094 4.955 22.502 1.00 89.12 82 PRO A CA 1
ATOM 658 C C . PRO A 1 82 ? -4.330 6.012 23.308 1.00 89.12 82 PRO A C 1
ATOM 660 O O . PRO A 1 82 ? -4.597 6.154 24.502 1.00 89.12 82 PRO A O 1
ATOM 663 N N . GLU A 1 83 ? -3.417 6.738 22.671 1.00 89.25 83 GLU A N 1
ATOM 664 C CA . GLU A 1 83 ? -2.612 7.829 23.228 1.00 89.25 83 GLU A CA 1
ATOM 665 C C . GLU A 1 83 ? -3.363 9.174 23.210 1.00 89.25 83 GLU A C 1
ATOM 667 O O . GLU A 1 83 ? -2.924 10.137 23.832 1.00 89.25 83 GLU A O 1
ATOM 672 N N . GLY A 1 84 ? -4.531 9.233 22.559 1.00 91.56 84 GLY A N 1
ATOM 673 C CA . GLY A 1 84 ? -5.376 10.427 22.465 1.00 91.56 84 GLY A CA 1
ATOM 674 C C . GLY A 1 84 ? -5.122 11.288 21.226 1.00 91.56 84 GLY A C 1
ATOM 675 O O . GLY A 1 84 ? -5.737 12.345 21.087 1.00 91.56 84 GLY A O 1
ATOM 676 N N . GLU A 1 85 ? -4.261 10.845 20.312 1.00 93.31 85 GLU A N 1
ATOM 677 C CA . GLU A 1 85 ? -3.917 11.569 19.088 1.00 93.31 85 GLU A CA 1
ATOM 678 C C . GLU A 1 85 ? -4.958 11.349 17.985 1.00 93.31 85 GLU A C 1
ATOM 680 O O . GLU A 1 85 ? -5.762 10.418 18.030 1.00 93.31 85 GLU A O 1
ATOM 685 N N . SER A 1 86 ? -4.942 12.194 16.954 1.00 96.69 86 SER A N 1
ATOM 686 C CA . SER A 1 86 ? -5.815 12.033 15.787 1.00 96.69 86 SER A CA 1
ATOM 687 C C . SER A 1 86 ? -5.423 10.797 14.973 1.00 96.69 86 SER A C 1
ATOM 689 O O . SER A 1 86 ? -4.332 10.740 14.403 1.00 96.69 86 SER A O 1
ATOM 691 N N . LEU A 1 87 ? -6.346 9.837 14.829 1.00 96.56 87 LEU A N 1
ATOM 692 C CA . LEU A 1 87 ? -6.120 8.649 13.997 1.00 96.56 87 LEU A CA 1
ATOM 693 C C . LEU A 1 87 ? -5.842 9.031 12.536 1.00 96.56 87 LEU A C 1
ATOM 695 O O . LEU A 1 87 ? -4.957 8.462 11.901 1.00 96.56 87 LEU A O 1
ATOM 699 N N . THR A 1 88 ? -6.574 10.015 12.005 1.00 96.88 88 THR A N 1
ATOM 700 C CA . THR A 1 88 ? -6.359 10.523 10.643 1.00 96.88 88 THR A CA 1
ATOM 701 C C . THR A 1 88 ? -4.930 11.013 10.455 1.00 96.88 88 THR A C 1
ATOM 703 O O . THR A 1 88 ? -4.300 10.683 9.455 1.00 96.88 88 THR A O 1
ATOM 706 N N . GLN A 1 89 ? -4.415 11.788 11.410 1.00 95.56 89 GLN A N 1
ATOM 707 C CA . GLN A 1 89 ? -3.059 12.318 11.334 1.00 95.56 89 GLN A CA 1
ATOM 708 C C . GLN A 1 89 ? -2.034 11.181 11.370 1.00 95.56 89 GLN A C 1
ATOM 710 O O . GLN A 1 89 ? -1.226 11.078 10.451 1.00 95.56 89 GLN A O 1
ATOM 715 N N . ARG A 1 90 ? -2.154 10.260 12.335 1.00 94.44 90 ARG A N 1
ATOM 716 C CA . ARG A 1 90 ? -1.266 9.094 12.466 1.00 94.44 90 ARG A CA 1
ATOM 717 C C . ARG A 1 90 ? -1.201 8.242 11.193 1.00 94.44 90 ARG A C 1
ATOM 719 O O . ARG A 1 90 ? -0.132 7.736 10.850 1.00 94.44 90 ARG A O 1
ATOM 726 N N . LEU A 1 91 ? -2.330 8.066 10.503 1.00 95.62 91 LEU A N 1
ATOM 727 C CA . LEU A 1 91 ? -2.402 7.335 9.235 1.00 95.62 91 LEU A CA 1
ATOM 728 C C . LEU A 1 91 ? -1.743 8.098 8.085 1.00 95.62 91 LEU A C 1
ATOM 730 O O . LEU A 1 91 ? -0.992 7.509 7.311 1.00 95.62 91 LEU A O 1
ATOM 734 N N . LEU A 1 92 ? -2.038 9.393 7.949 1.00 94.81 92 LEU A N 1
ATOM 735 C CA . LEU A 1 92 ? -1.518 10.203 6.847 1.00 94.81 92 LEU A CA 1
ATOM 736 C C . LEU A 1 92 ? -0.021 10.485 6.990 1.00 94.81 92 LEU A C 1
ATOM 738 O O . LEU A 1 92 ? 0.672 10.510 5.980 1.00 94.81 92 LEU A O 1
ATOM 742 N N . GLU A 1 93 ? 0.494 10.630 8.211 1.00 93.06 93 GLU A N 1
ATOM 743 C CA . GLU A 1 93 ? 1.934 10.745 8.466 1.00 93.06 93 GLU A CA 1
ATOM 744 C C . GLU A 1 93 ? 2.682 9.479 8.036 1.00 93.06 93 GLU A C 1
ATOM 746 O O . GLU A 1 93 ? 3.681 9.566 7.323 1.00 93.06 93 GLU A O 1
ATOM 751 N N . GLY A 1 94 ? 2.156 8.297 8.379 1.00 91.62 94 GLY A N 1
ATOM 752 C CA . GLY A 1 94 ? 2.720 7.020 7.932 1.00 91.62 94 GLY A CA 1
ATOM 753 C C . GLY A 1 94 ? 2.593 6.782 6.423 1.00 91.62 94 GLY A C 1
ATOM 754 O O . GLY A 1 94 ? 3.299 5.946 5.876 1.00 91.62 94 GLY A O 1
ATOM 755 N N . LEU A 1 95 ? 1.725 7.520 5.730 1.00 92.94 95 LEU A N 1
ATOM 756 C CA . LEU A 1 95 ? 1.545 7.466 4.273 1.00 92.94 95 LEU A CA 1
ATOM 757 C C . LEU A 1 95 ? 2.103 8.722 3.571 1.00 92.94 95 LEU A C 1
ATOM 759 O O . LEU A 1 95 ? 1.796 8.977 2.404 1.00 92.94 95 LEU A O 1
ATOM 763 N N . GLY A 1 96 ? 2.909 9.521 4.277 1.00 85.81 96 GLY A N 1
ATOM 764 C CA . GLY A 1 96 ? 3.389 10.819 3.802 1.00 85.81 96 GLY A CA 1
ATOM 765 C C . GLY A 1 96 ? 4.592 10.749 2.859 1.00 85.81 96 GLY A C 1
ATOM 766 O O . GLY A 1 96 ? 4.813 11.680 2.085 1.00 85.81 96 GLY A O 1
ATOM 767 N N . LEU A 1 97 ? 5.365 9.658 2.891 1.00 80.88 97 LEU A N 1
ATOM 768 C CA . LEU A 1 97 ? 6.571 9.495 2.074 1.00 80.88 97 LEU A CA 1
ATOM 769 C C . LEU A 1 97 ? 6.256 8.837 0.732 1.00 80.88 97 LEU A C 1
ATOM 771 O O . LEU A 1 97 ? 5.916 7.660 0.666 1.00 80.88 97 LEU A O 1
ATOM 775 N N . GLN A 1 98 ? 6.399 9.610 -0.342 1.00 79.25 98 GLN A N 1
ATOM 776 C CA . GLN A 1 98 ? 6.179 9.150 -1.711 1.00 79.25 98 GLN A CA 1
ATOM 777 C C . GLN A 1 98 ? 7.501 8.761 -2.404 1.00 79.25 98 GLN A C 1
ATOM 779 O O . GLN A 1 98 ? 8.528 9.390 -2.138 1.00 79.25 98 GLN A O 1
ATOM 784 N N . PRO A 1 99 ? 7.480 7.797 -3.345 1.00 75.81 99 PRO A N 1
ATOM 785 C CA . PRO A 1 99 ? 6.330 6.973 -3.721 1.00 75.81 99 PRO A CA 1
ATOM 786 C C . PRO A 1 99 ? 6.030 5.906 -2.662 1.00 75.81 99 PRO A C 1
ATOM 788 O O . PRO A 1 99 ? 6.944 5.310 -2.093 1.00 75.81 99 PRO A O 1
ATOM 791 N N . LEU A 1 100 ? 4.745 5.642 -2.421 1.00 85.19 100 LEU A N 1
ATOM 792 C CA . LEU A 1 100 ? 4.344 4.582 -1.498 1.00 85.19 100 LEU A CA 1
ATOM 793 C C . LEU A 1 100 ? 4.507 3.199 -2.150 1.00 85.19 100 LEU A C 1
ATOM 795 O O . LEU A 1 100 ? 4.044 2.996 -3.281 1.00 85.19 100 LEU A O 1
ATOM 799 N N . PRO A 1 101 ? 5.115 2.229 -1.447 1.00 84.44 101 PRO A N 1
ATOM 800 C CA . PRO A 1 101 ? 5.020 0.823 -1.803 1.00 84.44 101 PRO A CA 1
ATOM 801 C C . PRO A 1 101 ? 3.567 0.368 -1.958 1.00 84.44 101 PRO A C 1
ATOM 803 O O . PRO A 1 101 ? 2.685 0.744 -1.177 1.00 84.44 101 PRO A O 1
ATOM 806 N N . ARG A 1 102 ? 3.323 -0.461 -2.975 1.00 87.25 102 ARG A N 1
ATOM 807 C CA . ARG A 1 102 ? 2.013 -1.055 -3.227 1.00 87.25 102 ARG A CA 1
ATOM 808 C C . ARG A 1 102 ? 2.106 -2.410 -3.908 1.00 87.25 102 ARG A C 1
ATOM 810 O O . ARG A 1 102 ? 3.061 -2.673 -4.632 1.00 87.25 102 ARG A O 1
ATOM 817 N N . VAL A 1 103 ? 1.072 -3.219 -3.709 1.00 82.50 103 VAL A N 1
ATOM 818 C CA . VAL A 1 103 ? 0.854 -4.486 -4.411 1.00 82.50 103 VAL A CA 1
ATOM 819 C C . VAL A 1 103 ? -0.627 -4.645 -4.748 1.00 82.50 103 VAL A C 1
ATOM 821 O O . VAL A 1 103 ? -1.491 -4.247 -3.963 1.00 82.50 103 VAL A O 1
ATOM 824 N N . THR A 1 104 ? -0.916 -5.228 -5.910 1.00 83.88 104 THR A N 1
ATOM 825 C CA . THR A 1 104 ? -2.267 -5.656 -6.297 1.00 83.88 104 THR A CA 1
ATOM 826 C C . THR A 1 104 ? -2.373 -7.164 -6.101 1.00 83.88 104 THR A C 1
ATOM 828 O O . THR A 1 104 ? -1.561 -7.912 -6.641 1.00 83.88 104 THR A O 1
ATOM 831 N N . LEU A 1 105 ? -3.351 -7.604 -5.313 1.00 84.06 105 LEU A N 1
ATOM 832 C CA . LEU A 1 105 ? -3.636 -9.011 -5.040 1.00 84.06 105 LEU A CA 1
ATOM 833 C C . LEU A 1 105 ? -4.402 -9.653 -6.207 1.00 84.06 105 LEU A C 1
ATOM 835 O O . LEU A 1 105 ? -4.996 -8.955 -7.030 1.00 84.06 105 LEU A O 1
ATOM 839 N N . ASP A 1 106 ? -4.443 -10.986 -6.243 1.00 81.44 106 ASP A N 1
ATOM 840 C CA . ASP A 1 106 ? -5.102 -11.751 -7.316 1.00 81.44 106 ASP A CA 1
ATOM 841 C C . ASP A 1 106 ? -6.607 -11.463 -7.440 1.00 81.44 106 ASP A C 1
ATOM 843 O O . ASP A 1 106 ? -7.176 -11.544 -8.527 1.00 81.44 106 ASP A O 1
ATOM 847 N N . ASP A 1 107 ? -7.256 -11.083 -6.338 1.00 81.56 107 ASP A N 1
ATOM 848 C CA . ASP A 1 107 ? -8.670 -10.688 -6.310 1.00 81.56 107 ASP A CA 1
ATOM 849 C C . ASP A 1 107 ? -8.913 -9.218 -6.707 1.00 81.56 107 ASP A C 1
ATOM 851 O O . ASP A 1 107 ? -10.044 -8.729 -6.661 1.00 81.56 107 ASP A O 1
ATOM 855 N N . GLY A 1 108 ? -7.857 -8.507 -7.109 1.00 84.50 108 GLY A N 1
ATOM 856 C CA . GLY A 1 108 ? -7.889 -7.117 -7.549 1.00 84.50 108 GLY A CA 1
ATOM 857 C C . GLY A 1 108 ? -7.826 -6.087 -6.420 1.00 84.50 108 GLY A C 1
ATOM 858 O O . GLY A 1 108 ? -7.785 -4.889 -6.712 1.00 84.50 108 GLY A O 1
ATOM 859 N N . ARG A 1 109 ? -7.806 -6.497 -5.144 1.00 89.38 109 ARG A N 1
ATOM 860 C CA . ARG A 1 109 ? -7.563 -5.558 -4.040 1.00 89.38 109 ARG A CA 1
ATOM 861 C C . ARG A 1 109 ? -6.152 -4.994 -4.126 1.00 89.38 109 ARG A C 1
ATOM 863 O O . ARG A 1 109 ? -5.216 -5.679 -4.523 1.00 89.38 109 ARG A O 1
ATOM 870 N N . SER A 1 110 ? -5.989 -3.739 -3.727 1.00 89.31 110 SER A N 1
ATOM 871 C CA . SER A 1 110 ? -4.679 -3.088 -3.653 1.00 89.31 110 SER A CA 1
ATOM 872 C C . SER A 1 110 ? -4.293 -2.829 -2.206 1.00 89.31 110 SER A C 1
ATOM 874 O O . SER A 1 110 ? -5.097 -2.325 -1.423 1.00 89.31 110 SER A O 1
ATOM 876 N N . VAL A 1 111 ? -3.048 -3.126 -1.860 1.00 91.69 111 VAL A N 1
ATOM 877 C CA . VAL A 1 111 ? -2.468 -2.821 -0.552 1.00 91.69 111 VAL A CA 1
ATOM 878 C C . VAL A 1 111 ? -1.403 -1.757 -0.745 1.00 91.69 111 VAL A C 1
ATOM 880 O O . VAL A 1 111 ? -0.520 -1.921 -1.582 1.00 91.69 111 VAL A O 1
ATOM 883 N N . VAL A 1 112 ? -1.492 -0.662 0.007 1.00 91.94 112 VAL A N 1
ATOM 884 C CA . VAL A 1 112 ? -0.538 0.456 -0.041 1.00 91.94 112 VAL A CA 1
ATOM 885 C C . VAL A 1 112 ? -0.062 0.729 1.374 1.00 91.94 112 VAL A C 1
ATOM 887 O O . VAL A 1 112 ? -0.888 0.803 2.283 1.00 91.94 112 VAL A O 1
ATOM 890 N N . TRP A 1 113 ? 1.241 0.886 1.582 1.00 93.19 113 TRP A N 1
ATOM 891 C CA . TRP A 1 113 ? 1.790 1.115 2.918 1.00 93.19 113 TRP A CA 1
ATOM 892 C C . TRP A 1 113 ? 2.940 2.109 2.910 1.00 93.19 113 TRP A C 1
ATOM 894 O O . TRP A 1 113 ? 3.483 2.449 1.865 1.00 93.19 113 TRP A O 1
ATOM 904 N N . GLY A 1 114 ? 3.300 2.573 4.099 1.00 91.88 114 GLY A N 1
ATOM 905 C CA . GLY A 1 114 ? 4.424 3.461 4.327 1.00 91.88 114 GLY A CA 1
ATOM 906 C C . GLY A 1 114 ? 4.829 3.483 5.797 1.00 91.88 114 GLY A C 1
ATOM 907 O O . GLY A 1 114 ? 4.325 2.713 6.623 1.00 91.88 114 GLY A O 1
ATOM 908 N N . PHE A 1 115 ? 5.761 4.375 6.105 1.00 90.25 115 PHE A N 1
ATOM 909 C CA . PHE A 1 115 ? 6.287 4.601 7.441 1.00 90.25 115 PHE A CA 1
ATOM 910 C C . PHE A 1 115 ? 6.404 6.095 7.731 1.00 90.25 115 PHE A C 1
ATOM 912 O O . PHE A 1 115 ? 6.558 6.913 6.821 1.00 90.25 115 PHE A O 1
ATOM 919 N N . VAL A 1 116 ? 6.352 6.443 9.014 1.00 86.38 116 VAL A N 1
ATOM 920 C CA . VAL A 1 116 ? 6.579 7.816 9.467 1.00 86.38 116 VAL A CA 1
ATOM 921 C C . VAL A 1 116 ? 8.050 8.186 9.206 1.00 86.38 116 VAL A C 1
ATOM 923 O O . VAL A 1 116 ? 8.949 7.397 9.528 1.00 86.38 116 VAL A O 1
ATOM 926 N N . PRO A 1 117 ? 8.339 9.371 8.630 1.00 78.50 117 PRO A N 1
ATOM 927 C CA . PRO A 1 117 ? 9.708 9.840 8.439 1.00 78.50 117 PRO A CA 1
ATOM 928 C C . PRO A 1 117 ? 10.516 9.784 9.736 1.00 78.50 117 PRO A C 1
ATOM 930 O O . PRO A 1 117 ? 10.047 10.217 10.782 1.00 78.50 117 PRO A O 1
ATOM 933 N N . HIS A 1 118 ? 11.737 9.250 9.667 1.00 79.44 118 HIS A N 1
ATOM 934 C CA . HIS A 1 118 ? 12.640 9.077 10.818 1.00 79.44 118 HIS A CA 1
ATOM 935 C C . HIS A 1 118 ? 12.126 8.149 11.940 1.00 79.44 118 HIS A C 1
ATOM 937 O O . HIS A 1 118 ? 12.823 7.964 12.934 1.00 79.44 118 HIS A O 1
ATOM 943 N N . ALA A 1 119 ? 10.968 7.506 11.763 1.00 81.62 119 ALA A N 1
ATOM 944 C CA . ALA A 1 119 ? 10.379 6.564 12.708 1.00 81.62 119 ALA A CA 1
ATOM 945 C C . ALA A 1 119 ? 9.830 5.339 11.959 1.00 81.62 119 ALA A C 1
ATOM 947 O O . ALA A 1 119 ? 8.634 5.070 11.969 1.00 81.62 119 ALA A O 1
ATOM 948 N N . ALA A 1 120 ? 10.718 4.569 11.313 1.00 73.56 120 ALA A N 1
ATOM 949 C CA . ALA A 1 120 ? 10.359 3.396 10.498 1.00 73.56 120 ALA A CA 1
ATOM 950 C C . ALA A 1 120 ? 9.556 2.313 11.254 1.00 73.56 120 ALA A C 1
ATOM 952 O O . ALA A 1 120 ? 8.858 1.509 10.638 1.00 73.56 120 ALA A O 1
ATOM 953 N N . ILE A 1 121 ? 9.643 2.319 12.587 1.00 81.25 121 ILE A N 1
ATOM 954 C CA . ILE A 1 121 ? 8.856 1.484 13.501 1.00 81.25 121 ILE A CA 1
ATOM 955 C C . ILE A 1 121 ? 7.361 1.837 13.518 1.00 81.25 121 ILE A C 1
ATOM 957 O O . ILE A 1 121 ? 6.554 0.993 13.898 1.00 81.25 121 ILE A O 1
ATOM 961 N N . LEU A 1 122 ? 6.991 3.052 13.099 1.00 86.88 122 LEU A N 1
ATOM 962 C CA . LEU A 1 122 ? 5.617 3.523 12.981 1.00 86.88 122 LEU A CA 1
ATOM 963 C C . LEU A 1 122 ? 5.186 3.418 11.523 1.00 86.88 122 LEU A C 1
ATOM 965 O O . LEU A 1 122 ? 5.618 4.183 10.660 1.00 86.88 122 LEU A O 1
ATOM 969 N N . GLN A 1 123 ? 4.305 2.468 11.251 1.00 91.56 123 GLN A N 1
ATOM 970 C CA . GLN A 1 123 ? 3.865 2.148 9.901 1.00 91.56 123 GLN A CA 1
ATOM 971 C C . GLN A 1 123 ? 2.366 2.355 9.746 1.00 91.56 123 GLN A C 1
ATOM 973 O O . GLN A 1 123 ? 1.599 2.293 10.716 1.00 91.56 123 GLN A O 1
ATOM 978 N N . SER A 1 124 ? 1.955 2.605 8.508 1.00 95.69 124 SER A N 1
ATOM 979 C CA . SER A 1 124 ? 0.553 2.712 8.125 1.00 95.69 124 SER A CA 1
ATOM 980 C C . SER A 1 124 ? 0.308 1.976 6.822 1.00 95.69 124 SER A C 1
ATOM 982 O O . SER A 1 124 ? 1.150 1.977 5.928 1.00 95.69 124 SER A O 1
ATOM 984 N N . MET A 1 125 ? -0.860 1.357 6.716 1.00 95.62 125 MET A N 1
ATOM 985 C CA . MET A 1 125 ? -1.288 0.641 5.523 1.00 95.62 125 MET A CA 1
ATOM 986 C C . MET A 1 125 ? -2.766 0.912 5.254 1.00 95.62 125 MET A C 1
ATOM 988 O O . MET A 1 125 ? -3.565 1.089 6.174 1.00 95.62 125 MET A O 1
ATOM 992 N N . VAL A 1 126 ? -3.135 0.924 3.979 1.00 96.12 126 VAL A N 1
ATOM 993 C CA . VAL A 1 126 ? -4.518 0.917 3.512 1.00 96.12 126 VAL A CA 1
ATOM 994 C C . VAL A 1 126 ? -4.746 -0.290 2.609 1.00 96.12 126 VAL A C 1
ATOM 996 O O . VAL A 1 126 ? -3.901 -0.628 1.777 1.00 96.12 126 VAL A O 1
ATOM 999 N N . VAL A 1 127 ? -5.904 -0.924 2.772 1.00 94.62 127 VAL A N 1
ATOM 1000 C CA . VAL A 1 127 ? -6.417 -1.936 1.845 1.00 94.62 127 VAL A CA 1
ATOM 1001 C C . VAL A 1 127 ? -7.566 -1.321 1.062 1.00 94.62 127 VAL A C 1
ATOM 1003 O O . VAL A 1 127 ? -8.509 -0.772 1.643 1.00 94.62 127 VAL A O 1
ATOM 1006 N N . LEU A 1 128 ? -7.465 -1.396 -0.259 1.00 93.06 128 LEU A N 1
ATOM 1007 C CA . LEU A 1 128 ? -8.422 -0.850 -1.204 1.00 93.06 128 LEU A CA 1
ATOM 1008 C C . LEU A 1 128 ? -9.114 -1.973 -1.969 1.00 93.06 128 LEU A C 1
ATOM 1010 O O . LEU A 1 128 ? -8.462 -2.911 -2.428 1.00 93.06 128 LEU A O 1
ATOM 1014 N N . SER A 1 129 ? -10.421 -1.831 -2.166 1.00 91.44 129 SER A N 1
ATOM 1015 C CA . SER A 1 129 ? -11.190 -2.692 -3.062 1.00 91.44 129 SER A CA 1
ATOM 1016 C C . SER A 1 129 ? -10.720 -2.536 -4.518 1.00 91.44 129 SER A C 1
ATOM 1018 O O . SER A 1 129 ? -10.100 -1.520 -4.855 1.00 91.44 129 SER A O 1
ATOM 1020 N N . PRO A 1 130 ? -11.101 -3.447 -5.435 1.00 87.38 130 PRO A N 1
ATOM 1021 C CA . PRO A 1 130 ? -10.847 -3.276 -6.872 1.00 87.38 130 PRO A CA 1
ATOM 1022 C C . PRO A 1 130 ? -11.431 -1.978 -7.463 1.00 87.38 130 PRO A C 1
ATOM 1024 O O . PRO A 1 130 ? -11.035 -1.540 -8.539 1.00 87.38 130 PRO A O 1
ATOM 1027 N N . LYS A 1 131 ? -12.381 -1.341 -6.760 1.00 88.44 131 LYS A N 1
ATOM 1028 C CA . LYS A 1 131 ? -12.985 -0.044 -7.114 1.00 88.44 131 LYS A CA 1
ATOM 1029 C C . LYS A 1 131 ? -12.353 1.137 -6.359 1.00 88.44 131 LYS A C 1
ATOM 1031 O O . LYS A 1 131 ? -12.974 2.194 -6.266 1.00 88.44 131 LYS A O 1
ATOM 1036 N N . ALA A 1 132 ? -11.165 0.951 -5.782 1.00 87.62 132 ALA A N 1
ATOM 1037 C CA . ALA A 1 132 ? -10.417 1.946 -5.010 1.00 87.62 132 ALA A CA 1
ATOM 1038 C C . ALA A 1 132 ? -11.149 2.496 -3.765 1.00 87.62 132 ALA A C 1
ATOM 1040 O O . ALA A 1 132 ? -10.892 3.618 -3.323 1.00 87.62 132 ALA A O 1
ATOM 1041 N N . GLN A 1 133 ? -12.060 1.717 -3.173 1.00 92.25 133 GLN A N 1
ATOM 1042 C CA . GLN A 1 133 ? -12.721 2.083 -1.914 1.00 92.25 133 GLN A CA 1
ATOM 1043 C C . GLN A 1 133 ? -11.917 1.572 -0.716 1.00 92.25 133 GLN A C 1
ATOM 1045 O O . GLN A 1 133 ? -11.354 0.486 -0.782 1.00 92.25 133 GLN A O 1
ATOM 1050 N N . VAL A 1 134 ? -11.877 2.335 0.381 1.00 94.69 134 VAL A N 1
ATOM 1051 C CA . VAL A 1 134 ? -11.172 1.935 1.611 1.00 94.69 134 VAL A CA 1
ATOM 1052 C C . VAL A 1 134 ? -11.926 0.791 2.288 1.00 94.69 134 VAL A C 1
ATOM 1054 O O . VAL A 1 134 ? -13.023 1.003 2.797 1.00 94.69 134 VAL A O 1
ATOM 1057 N N . GLU A 1 135 ? -11.323 -0.396 2.325 1.00 94.88 135 GLU A N 1
ATOM 1058 C CA . GLU A 1 135 ? -11.866 -1.567 3.030 1.00 94.88 135 GLU A CA 1
ATOM 1059 C C . GLU A 1 135 ? -11.259 -1.741 4.422 1.00 94.88 135 GLU A C 1
ATOM 1061 O O . GLU A 1 135 ? -11.925 -2.227 5.336 1.00 94.88 135 GLU A O 1
ATOM 1066 N N . ALA A 1 136 ? -10.000 -1.333 4.595 1.00 96.50 136 ALA A N 1
ATOM 1067 C CA . ALA A 1 136 ? -9.336 -1.327 5.889 1.00 96.50 136 ALA A CA 1
ATOM 1068 C C . ALA A 1 136 ? -8.237 -0.267 5.954 1.00 96.50 136 ALA A C 1
ATOM 1070 O O . ALA A 1 136 ? -7.575 0.040 4.959 1.00 96.50 136 ALA A O 1
ATOM 1071 N N . LEU A 1 137 ? -8.013 0.240 7.159 1.00 97.25 137 LEU A N 1
ATOM 1072 C CA . LEU A 1 137 ? -6.836 1.020 7.523 1.00 97.25 137 LEU A CA 1
ATOM 1073 C C . LEU A 1 137 ? -6.072 0.243 8.585 1.00 97.25 137 LEU A C 1
ATOM 1075 O O . LEU A 1 137 ? -6.678 -0.466 9.386 1.00 97.25 137 LEU A O 1
ATOM 1079 N N . VAL A 1 138 ? -4.754 0.379 8.617 1.00 95.69 138 VAL A N 1
ATOM 1080 C CA . VAL A 1 138 ? -3.916 -0.314 9.594 1.00 95.69 138 VAL A CA 1
ATOM 1081 C C . VAL A 1 138 ? -2.827 0.618 10.096 1.00 95.69 138 VAL A C 1
ATOM 1083 O O . VAL A 1 138 ? -2.209 1.344 9.318 1.00 95.69 138 VAL A O 1
ATOM 1086 N N . THR A 1 139 ? -2.582 0.574 11.401 1.00 95.00 139 THR A N 1
ATOM 1087 C CA . THR A 1 139 ? -1.380 1.134 12.028 1.00 95.00 139 THR A CA 1
ATOM 1088 C C . THR A 1 139 ? -0.611 0.002 12.681 1.00 95.00 139 THR A C 1
ATOM 1090 O O . THR A 1 139 ? -1.216 -0.839 13.351 1.00 95.00 139 THR A O 1
ATOM 1093 N N . ALA A 1 140 ? 0.703 0.000 12.507 1.00 90.75 140 ALA A N 1
ATOM 1094 C CA . ALA A 1 140 ? 1.591 -0.893 13.228 1.00 90.75 140 ALA A CA 1
ATOM 1095 C C . ALA A 1 140 ? 2.687 -0.087 13.912 1.00 90.75 140 ALA A C 1
ATOM 1097 O O . ALA A 1 140 ? 3.261 0.813 13.294 1.00 90.75 140 ALA A O 1
ATOM 1098 N N . ASP A 1 141 ? 2.957 -0.443 15.160 1.00 89.19 141 ASP A N 1
ATOM 1099 C CA . ASP A 1 141 ? 3.988 0.160 15.991 1.00 89.19 141 ASP A CA 1
ATOM 1100 C C . ASP A 1 141 ? 4.952 -0.956 16.431 1.00 89.19 141 ASP A C 1
ATOM 1102 O O . ASP A 1 141 ? 4.512 -2.022 16.875 1.00 89.19 141 ASP A O 1
ATOM 1106 N N . ASP A 1 142 ? 6.258 -0.725 16.277 1.00 83.50 142 ASP A N 1
ATOM 1107 C CA . ASP A 1 142 ? 7.348 -1.625 16.697 1.00 83.50 142 ASP A CA 1
ATOM 1108 C C . ASP A 1 142 ? 7.345 -3.024 16.048 1.00 83.50 142 ASP A C 1
ATOM 1110 O O . ASP A 1 142 ? 7.754 -4.017 16.652 1.00 83.50 142 ASP A O 1
ATOM 1114 N N . VAL A 1 143 ? 6.904 -3.110 14.789 1.00 77.56 143 VAL A N 1
ATOM 1115 C CA . VAL A 1 143 ? 6.922 -4.360 14.000 1.00 77.56 143 VAL A CA 1
ATOM 1116 C C . VAL A 1 143 ? 8.163 -4.480 13.103 1.00 77.56 143 VAL A C 1
ATOM 1118 O O . VAL A 1 143 ? 8.655 -5.584 12.870 1.00 77.56 143 VAL A O 1
ATOM 1121 N N . TYR A 1 144 ? 8.681 -3.360 12.593 1.00 71.50 144 TYR A N 1
ATOM 1122 C CA . TYR A 1 144 ? 9.745 -3.348 11.585 1.00 71.50 144 TYR A CA 1
ATOM 1123 C C . TYR A 1 144 ? 11.058 -3.954 12.103 1.00 71.50 144 TYR A C 1
ATOM 1125 O O . TYR A 1 144 ? 11.584 -3.497 13.119 1.00 71.50 144 TYR A O 1
ATOM 1133 N N . MET A 1 145 ? 11.592 -4.956 11.388 1.00 66.88 145 MET A N 1
ATOM 1134 C CA . MET A 1 145 ? 12.826 -5.681 11.751 1.00 66.88 145 MET A CA 1
ATOM 1135 C C . MET A 1 145 ? 12.869 -6.146 13.220 1.00 66.88 145 MET A C 1
ATOM 1137 O O . MET A 1 145 ? 13.921 -6.177 13.860 1.00 66.88 145 MET A O 1
ATOM 1141 N N . GLY A 1 146 ? 11.708 -6.464 13.795 1.00 58.84 146 GLY A N 1
ATOM 1142 C CA . GLY A 1 146 ? 11.616 -6.895 15.180 1.00 58.84 146 GLY A CA 1
ATOM 1143 C C . GLY A 1 146 ? 12.057 -8.348 15.332 1.00 58.84 146 GLY A C 1
ATOM 1144 O O . GLY A 1 146 ? 11.325 -9.251 14.939 1.00 58.84 146 GLY A O 1
ATOM 1145 N N . GLU A 1 147 ? 13.196 -8.590 15.986 1.00 52.34 147 GLU A N 1
ATOM 1146 C CA . GLU A 1 147 ? 13.631 -9.912 16.479 1.00 52.34 147 GLU A CA 1
ATOM 1147 C C . GLU A 1 147 ? 12.707 -10.437 17.610 1.00 52.34 147 GLU A C 1
ATOM 1149 O O . GLU A 1 147 ? 13.130 -10.698 18.733 1.00 52.34 147 GLU A O 1
ATOM 1154 N N . GLY A 1 148 ? 11.398 -10.541 17.364 1.00 48.00 148 GLY A N 1
ATOM 1155 C CA . GLY A 1 148 ? 10.431 -11.053 18.339 1.00 48.00 148 GLY A CA 1
ATOM 1156 C C . GLY A 1 148 ? 9.966 -10.056 19.408 1.00 48.00 148 GLY A C 1
ATOM 1157 O O . GLY A 1 148 ? 9.518 -10.487 20.472 1.00 48.00 148 GLY A O 1
ATOM 1158 N N . LYS A 1 149 ? 10.027 -8.742 19.147 1.00 52.12 149 LYS A N 1
ATOM 1159 C CA . LYS A 1 149 ? 9.400 -7.731 20.018 1.00 52.12 149 LYS A CA 1
ATOM 1160 C C . LYS A 1 149 ? 7.871 -7.739 19.882 1.00 52.12 149 LYS A C 1
ATOM 1162 O O . LYS A 1 149 ? 7.321 -8.001 18.814 1.00 52.12 149 LYS A O 1
ATOM 1167 N N . SER A 1 150 ? 7.192 -7.442 20.988 1.00 61.25 150 SER A N 1
ATOM 1168 C CA . SER A 1 150 ? 5.739 -7.287 21.086 1.00 61.25 150 SER A CA 1
ATOM 1169 C C . SER A 1 150 ? 5.285 -5.986 20.417 1.00 61.25 150 SER A C 1
ATOM 1171 O O . SER A 1 150 ? 5.058 -4.985 21.096 1.00 61.25 150 SER A O 1
ATOM 1173 N N . GLY A 1 151 ? 5.197 -5.987 19.088 1.00 76.12 151 GLY A N 1
ATOM 1174 C CA . GLY A 1 151 ? 4.577 -4.896 18.341 1.00 76.12 151 GLY A CA 1
ATOM 1175 C C . GLY A 1 151 ? 3.063 -4.838 18.574 1.00 76.12 151 GLY A C 1
ATOM 1176 O O . GLY A 1 151 ? 2.440 -5.824 18.993 1.00 76.12 151 GLY A O 1
ATOM 1177 N N . ASN A 1 152 ? 2.464 -3.692 18.263 1.00 85.88 152 ASN A N 1
ATOM 1178 C CA . ASN A 1 152 ? 1.013 -3.512 18.276 1.00 85.88 152 ASN A CA 1
ATOM 1179 C C . ASN A 1 152 ? 0.524 -3.272 16.855 1.00 85.88 152 ASN A C 1
ATOM 1181 O O . ASN A 1 152 ? 0.996 -2.366 16.172 1.00 85.88 152 ASN A O 1
ATOM 1185 N N . VAL A 1 153 ? -0.446 -4.068 16.415 1.00 90.06 153 VAL A N 1
ATOM 1186 C CA . VAL A 1 153 ? -1.088 -3.905 15.111 1.00 90.06 153 VAL A CA 1
ATOM 1187 C C . VAL A 1 153 ? -2.558 -3.634 15.341 1.00 90.06 153 VAL A C 1
ATOM 1189 O O . VAL A 1 153 ? -3.242 -4.383 16.035 1.00 90.06 153 VAL A O 1
ATOM 1192 N N . ARG A 1 154 ? -3.062 -2.563 14.737 1.00 93.75 154 ARG A N 1
ATOM 1193 C CA . ARG A 1 154 ? -4.468 -2.180 14.840 1.00 93.75 154 ARG A CA 1
ATOM 1194 C C . ARG A 1 154 ? -5.074 -2.117 13.458 1.00 93.75 154 ARG A C 1
ATOM 1196 O O . ARG A 1 154 ? -4.557 -1.418 12.591 1.00 93.75 154 ARG A O 1
ATOM 1203 N N . VAL A 1 155 ? -6.159 -2.855 13.269 1.00 95.06 155 VAL A N 1
ATOM 1204 C CA . VAL A 1 155 ? -6.899 -2.964 12.014 1.00 95.06 155 VAL A CA 1
ATOM 1205 C C . VAL A 1 155 ? -8.226 -2.247 12.179 1.00 95.06 155 VAL A C 1
ATOM 1207 O O . VAL A 1 155 ? -9.082 -2.673 12.953 1.00 95.06 155 VAL A O 1
ATOM 1210 N N . TYR A 1 156 ? -8.404 -1.162 11.442 1.00 96.31 156 TYR A N 1
ATOM 1211 C CA . TYR A 1 156 ? -9.606 -0.347 11.462 1.00 96.31 156 TYR A CA 1
ATOM 1212 C C . TYR A 1 156 ? -10.488 -0.711 10.270 1.00 96.31 156 TYR A C 1
ATOM 1214 O O . TYR A 1 156 ? -10.087 -0.551 9.115 1.00 96.31 156 TYR A O 1
ATOM 1222 N N . LEU A 1 157 ? -11.692 -1.199 10.555 1.00 95.38 157 LEU A N 1
ATOM 1223 C CA . LEU A 1 157 ? -12.662 -1.634 9.554 1.00 95.38 157 LEU A CA 1
ATOM 1224 C C . LEU A 1 157 ? -13.826 -0.630 9.515 1.00 95.38 157 LEU A C 1
ATOM 1226 O O . LEU A 1 157 ? -14.535 -0.530 10.520 1.00 95.38 157 LEU A O 1
ATOM 1230 N N . PRO A 1 158 ? -14.051 0.095 8.399 1.00 91.94 158 PRO A N 1
ATOM 1231 C CA . PRO A 1 158 ? -15.196 0.995 8.227 1.00 91.94 158 PRO A CA 1
ATOM 1232 C C . PRO A 1 158 ? -16.545 0.326 8.534 1.00 91.94 158 PRO A C 1
ATOM 1234 O O . PRO A 1 158 ? -17.286 0.804 9.394 1.00 91.94 158 PRO A O 1
ATOM 1237 N N . ASP A 1 159 ? -16.795 -0.832 7.912 1.00 78.31 159 ASP A N 1
ATOM 1238 C CA . ASP A 1 159 ? -18.099 -1.513 7.948 1.00 78.31 159 ASP A CA 1
ATOM 1239 C C . ASP A 1 159 ? -18.084 -2.837 8.741 1.00 78.31 159 ASP A C 1
ATOM 1241 O O . ASP A 1 159 ? -19.091 -3.535 8.828 1.00 78.31 159 ASP A O 1
ATOM 1245 N N . GLY A 1 160 ? -16.942 -3.225 9.322 1.00 71.31 160 GLY A N 1
ATOM 1246 C CA . GLY A 1 160 ? -16.788 -4.419 10.172 1.00 71.31 160 GLY A CA 1
ATOM 1247 C C . GLY A 1 160 ? -16.961 -5.794 9.495 1.00 71.31 160 GLY A C 1
ATOM 1248 O O . GLY A 1 160 ? -16.516 -6.790 10.062 1.00 71.31 160 GLY A O 1
ATOM 1249 N N . GLN A 1 161 ? -17.553 -5.876 8.297 1.00 69.81 161 GLN A N 1
ATOM 1250 C CA . GLN A 1 161 ? -17.965 -7.144 7.669 1.00 69.81 161 GLN A CA 1
ATOM 1251 C C . GLN A 1 161 ? -16.867 -7.900 6.900 1.00 69.81 161 GLN A C 1
ATOM 1253 O O . GLN A 1 161 ? -17.048 -9.072 6.590 1.00 69.81 161 GLN A O 1
ATOM 1258 N N . ASN A 1 162 ? -15.702 -7.294 6.655 1.00 82.62 162 ASN A N 1
ATOM 1259 C CA . ASN A 1 162 ? -14.657 -7.902 5.813 1.00 82.62 162 ASN A CA 1
ATOM 1260 C C . ASN A 1 162 ? -13.479 -8.480 6.609 1.00 82.62 162 ASN A C 1
ATOM 1262 O O . ASN A 1 162 ? -12.417 -8.761 6.053 1.00 82.62 162 ASN A O 1
ATOM 1266 N N . ARG A 1 163 ? -13.646 -8.658 7.922 1.00 86.06 163 ARG A N 1
ATOM 1267 C CA . ARG A 1 163 ? -12.581 -9.078 8.841 1.00 86.06 163 ARG A CA 1
ATOM 1268 C C . ARG A 1 163 ? -11.795 -10.291 8.338 1.00 86.06 163 ARG A C 1
ATOM 1270 O O . ARG A 1 163 ? -10.570 -10.222 8.266 1.00 86.06 163 ARG A O 1
ATOM 1277 N N . ASP A 1 164 ? -12.484 -11.368 7.976 1.00 85.25 164 ASP A N 1
ATOM 1278 C CA . ASP A 1 164 ? -11.841 -12.643 7.630 1.00 85.25 164 ASP A CA 1
ATOM 1279 C C . ASP A 1 164 ? -11.075 -12.577 6.302 1.00 85.25 164 ASP A C 1
ATOM 1281 O O . ASP A 1 164 ? -10.129 -13.329 6.094 1.00 85.25 164 ASP A O 1
ATOM 1285 N N . GLN A 1 165 ? -11.424 -11.627 5.429 1.00 87.12 165 GLN A N 1
ATOM 1286 C CA . GLN A 1 165 ? -10.714 -11.374 4.173 1.00 87.12 165 GLN A CA 1
ATOM 1287 C C . GLN A 1 165 ? -9.545 -10.394 4.339 1.00 87.12 165 GLN A C 1
ATOM 1289 O O . GLN A 1 165 ? -8.620 -10.400 3.525 1.00 87.12 165 GLN A O 1
ATOM 1294 N N . ILE A 1 166 ? -9.588 -9.526 5.354 1.00 89.25 166 ILE A N 1
ATOM 1295 C CA . ILE A 1 166 ? -8.574 -8.493 5.609 1.00 89.25 166 ILE A CA 1
ATOM 1296 C C . ILE A 1 166 ? -7.457 -9.018 6.503 1.00 89.25 166 ILE A C 1
ATOM 1298 O O . ILE A 1 166 ? -6.284 -8.810 6.200 1.00 89.25 166 ILE A O 1
ATOM 1302 N N . LEU A 1 167 ? -7.792 -9.709 7.596 1.00 86.69 167 LEU A N 1
ATOM 1303 C CA . LEU A 1 167 ? -6.799 -10.166 8.570 1.00 86.69 167 LEU A CA 1
ATOM 1304 C C . LEU A 1 167 ? -5.655 -10.980 7.958 1.00 86.69 167 LEU A C 1
ATOM 1306 O O . LEU A 1 167 ? -4.518 -10.752 8.379 1.00 86.69 167 LEU A O 1
ATOM 1310 N N . PRO A 1 168 ? -5.885 -11.889 6.993 1.00 84.00 168 PRO A N 1
ATOM 1311 C CA . PRO A 1 168 ? -4.790 -12.626 6.382 1.00 84.00 168 PRO A CA 1
ATOM 1312 C C . PRO A 1 168 ? -3.817 -11.692 5.638 1.00 84.00 168 PRO A C 1
ATOM 1314 O O . PRO A 1 168 ? -2.610 -11.819 5.808 1.00 84.00 168 PRO A O 1
ATOM 1317 N N . ILE A 1 169 ? -4.312 -10.687 4.904 1.00 87.50 169 ILE A N 1
ATOM 1318 C CA . ILE A 1 169 ? -3.466 -9.680 4.231 1.00 87.50 169 ILE A CA 1
ATOM 1319 C C . ILE A 1 169 ? -2.600 -8.932 5.244 1.00 87.50 169 ILE A C 1
ATOM 1321 O O . ILE A 1 169 ? -1.396 -8.782 5.040 1.00 87.50 169 ILE A O 1
ATOM 1325 N N . VAL A 1 170 ? -3.211 -8.478 6.344 1.00 88.19 170 VAL A N 1
ATOM 1326 C CA . VAL A 1 170 ? -2.503 -7.740 7.398 1.00 88.19 170 VAL A CA 1
ATOM 1327 C C . VAL A 1 170 ? -1.374 -8.584 7.978 1.00 88.19 170 VAL A C 1
ATOM 1329 O O . VAL A 1 170 ? -0.274 -8.077 8.153 1.00 88.19 170 VAL A O 1
ATOM 1332 N N . GLN A 1 171 ? -1.604 -9.870 8.241 1.00 82.75 171 GLN A N 1
ATOM 1333 C CA . GLN A 1 171 ? -0.562 -10.754 8.773 1.00 82.75 171 GLN A CA 1
ATOM 1334 C C . GLN A 1 171 ? 0.620 -10.892 7.826 1.00 82.75 171 GLN A C 1
ATOM 1336 O O . GLN A 1 171 ? 1.762 -10.805 8.265 1.00 82.75 171 GLN A O 1
ATOM 1341 N N . SER A 1 172 ? 0.354 -11.084 6.537 1.00 81.38 172 SER A N 1
ATOM 1342 C CA . SER A 1 172 ? 1.405 -11.205 5.530 1.00 81.38 172 SER A CA 1
ATOM 1343 C C . SER A 1 172 ? 2.234 -9.929 5.428 1.00 81.38 172 SER A C 1
ATOM 1345 O O . SER A 1 172 ? 3.459 -9.997 5.360 1.00 81.38 172 SER A O 1
ATOM 1347 N N . TRP A 1 173 ? 1.578 -8.771 5.509 1.00 86.94 173 TRP A N 1
ATOM 1348 C CA . TRP A 1 173 ? 2.249 -7.476 5.559 1.00 86.94 173 TRP A CA 1
ATOM 1349 C C . TRP A 1 173 ? 3.087 -7.293 6.837 1.00 86.94 173 TRP A C 1
ATOM 1351 O O . TRP A 1 173 ? 4.239 -6.873 6.757 1.00 86.94 173 TRP A O 1
ATOM 1361 N N . VAL A 1 174 ? 2.560 -7.661 8.011 1.00 83.94 174 VAL A N 1
ATOM 1362 C CA . VAL A 1 174 ? 3.293 -7.612 9.294 1.00 83.94 174 VAL A CA 1
ATOM 1363 C C . VAL A 1 174 ? 4.502 -8.553 9.266 1.00 83.94 174 VAL A C 1
ATOM 1365 O O . VAL A 1 174 ? 5.583 -8.166 9.701 1.00 83.94 174 VAL A O 1
ATOM 1368 N N . ALA A 1 175 ? 4.356 -9.760 8.716 1.00 79.44 175 ALA A N 1
ATOM 1369 C CA . ALA A 1 175 ? 5.450 -10.716 8.565 1.00 79.44 175 ALA A CA 1
ATOM 1370 C C . ALA A 1 175 ? 6.540 -10.178 7.627 1.00 79.44 175 ALA A C 1
ATOM 1372 O O . ALA A 1 175 ? 7.723 -10.240 7.957 1.00 79.44 175 ALA A O 1
ATOM 1373 N N . ALA A 1 176 ? 6.150 -9.577 6.500 1.00 80.56 176 ALA A N 1
ATOM 1374 C CA . ALA A 1 176 ? 7.087 -8.923 5.592 1.00 80.56 176 ALA A CA 1
ATOM 1375 C C . ALA A 1 176 ? 7.790 -7.719 6.240 1.00 80.56 176 ALA A C 1
ATOM 1377 O O . ALA A 1 176 ? 8.990 -7.538 6.045 1.00 80.56 176 ALA A O 1
ATOM 1378 N N . SER A 1 177 ? 7.082 -6.936 7.058 1.00 82.62 177 SER A N 1
ATOM 1379 C CA . SER A 1 177 ? 7.666 -5.828 7.822 1.00 82.62 177 SER A CA 1
ATOM 1380 C C . SER A 1 177 ? 8.693 -6.307 8.849 1.00 82.62 177 SER A C 1
ATOM 1382 O O . SER A 1 177 ? 9.793 -5.756 8.933 1.00 82.62 177 SER A O 1
ATOM 1384 N N . ALA A 1 178 ? 8.380 -7.379 9.581 1.00 78.06 178 ALA A N 1
ATOM 1385 C CA . ALA A 1 178 ? 9.308 -8.009 10.515 1.00 78.06 178 ALA A CA 1
ATOM 1386 C C . ALA A 1 178 ? 10.553 -8.568 9.804 1.00 78.06 178 ALA A C 1
ATOM 1388 O O . ALA A 1 178 ? 11.650 -8.504 10.351 1.00 78.06 178 ALA A O 1
ATOM 1389 N N . ALA A 1 179 ? 10.402 -9.042 8.564 1.00 75.00 179 ALA A N 1
ATOM 1390 C CA . ALA A 1 179 ? 11.510 -9.459 7.709 1.00 75.00 179 ALA A CA 1
ATOM 1391 C C . ALA A 1 179 ? 12.267 -8.276 7.057 1.00 75.00 179 ALA A C 1
ATOM 1393 O O . ALA A 1 179 ? 13.363 -8.462 6.538 1.00 75.00 179 ALA A O 1
ATOM 1394 N N . GLY A 1 180 ? 11.718 -7.055 7.092 1.00 75.62 180 GLY A N 1
ATOM 1395 C CA . GLY A 1 180 ? 12.343 -5.838 6.562 1.00 75.62 180 GLY A CA 1
ATOM 1396 C C . GLY A 1 180 ? 11.968 -5.461 5.121 1.00 75.62 180 GLY A C 1
ATOM 1397 O O . GLY A 1 180 ? 12.659 -4.633 4.533 1.00 75.62 180 GLY A O 1
ATOM 1398 N N . PHE A 1 181 ? 10.908 -6.043 4.541 1.00 76.06 181 PHE A N 1
ATOM 1399 C CA . PHE A 1 181 ? 10.386 -5.851 3.166 1.00 76.06 181 PHE A CA 1
ATOM 1400 C C . PHE A 1 181 ? 11.363 -6.099 1.994 1.00 76.06 181 PHE A C 1
ATOM 1402 O O . PHE A 1 181 ? 10.919 -6.378 0.888 1.00 76.06 181 PHE A O 1
ATOM 1409 N N . ASN A 1 182 ? 12.678 -6.064 2.198 1.00 67.31 182 ASN A N 1
ATOM 1410 C CA . ASN A 1 182 ? 13.701 -6.212 1.153 1.00 67.31 182 ASN A CA 1
ATOM 1411 C C . ASN A 1 182 ? 14.273 -7.640 1.071 1.00 67.31 182 ASN A C 1
ATOM 1413 O O . ASN A 1 182 ? 15.414 -7.834 0.651 1.00 67.31 182 ASN A O 1
ATOM 1417 N N . VAL A 1 183 ? 13.520 -8.637 1.540 1.00 66.12 183 VAL A N 1
ATOM 1418 C CA . VAL A 1 183 ? 13.972 -10.031 1.553 1.00 66.12 183 VAL A CA 1
ATOM 1419 C C . VAL A 1 183 ? 13.633 -10.712 0.234 1.00 66.12 183 VAL A C 1
ATOM 1421 O O . VAL A 1 183 ? 12.470 -10.965 -0.076 1.00 66.12 183 VAL A O 1
ATOM 1424 N N . ASP A 1 184 ? 14.675 -11.108 -0.489 1.00 68.81 184 ASP A N 1
ATOM 1425 C CA . ASP A 1 184 ? 14.544 -11.964 -1.662 1.00 68.81 184 ASP A CA 1
ATOM 1426 C C . ASP A 1 184 ? 14.273 -13.413 -1.222 1.00 68.81 184 ASP A C 1
ATOM 1428 O O . ASP A 1 184 ? 15.186 -14.197 -0.933 1.00 68.81 184 ASP A O 1
ATOM 1432 N N . CYS A 1 185 ? 12.994 -13.788 -1.203 1.00 67.44 185 CYS A N 1
ATOM 1433 C CA . CYS A 1 185 ? 12.545 -15.130 -0.828 1.00 67.44 185 CYS A CA 1
ATOM 1434 C C . CYS A 1 185 ? 13.076 -16.247 -1.741 1.00 67.44 185 CYS A C 1
ATOM 1436 O O . CYS A 1 185 ? 12.946 -17.425 -1.402 1.00 67.44 185 CYS A O 1
ATOM 1438 N N . ARG A 1 186 ? 13.650 -15.917 -2.910 1.00 68.19 1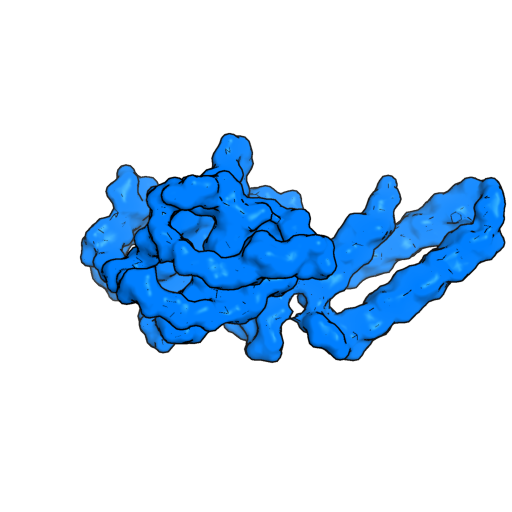86 ARG A N 1
ATOM 1439 C CA . ARG A 1 186 ? 14.283 -16.905 -3.799 1.00 68.19 186 ARG A CA 1
ATOM 1440 C C . ARG A 1 186 ? 15.667 -17.299 -3.294 1.00 68.19 186 ARG A C 1
ATOM 1442 O O . ARG A 1 186 ? 16.110 -18.407 -3.580 1.00 68.19 186 ARG A O 1
ATOM 1449 N N . LYS A 1 187 ? 16.336 -16.406 -2.558 1.00 68.00 187 LYS A N 1
ATOM 1450 C CA . LYS A 1 187 ? 17.658 -16.645 -1.960 1.00 68.00 187 LYS A CA 1
ATOM 1451 C C . LYS A 1 187 ? 17.558 -17.275 -0.581 1.00 68.00 187 LYS A C 1
ATOM 1453 O O . LYS A 1 187 ? 18.352 -18.158 -0.275 1.00 68.00 187 LYS A O 1
ATOM 1458 N N . ASP A 1 188 ? 16.582 -16.853 0.219 1.00 68.81 188 ASP A N 1
ATOM 1459 C CA . ASP A 1 188 ? 16.364 -17.402 1.555 1.00 68.81 188 ASP A CA 1
ATOM 1460 C C . ASP A 1 188 ? 14.878 -17.676 1.814 1.00 68.81 188 ASP A C 1
ATOM 1462 O O . ASP A 1 188 ? 14.119 -16.841 2.311 1.00 68.81 188 ASP A O 1
ATOM 1466 N N . GLN A 1 189 ? 14.453 -18.896 1.477 1.00 70.06 189 GLN A N 1
ATOM 1467 C CA . GLN A 1 189 ? 13.083 -19.339 1.726 1.00 70.06 189 GLN A CA 1
ATOM 1468 C C . GLN A 1 189 ? 12.741 -19.405 3.217 1.00 70.06 189 GLN A C 1
ATOM 1470 O O . GLN A 1 189 ? 11.558 -19.346 3.549 1.00 70.06 189 GLN A O 1
ATOM 1475 N N . ALA A 1 190 ? 13.722 -19.564 4.114 1.00 69.56 190 ALA A N 1
ATOM 1476 C CA . ALA A 1 190 ? 13.459 -19.716 5.541 1.00 69.56 190 ALA A CA 1
ATOM 1477 C C . ALA A 1 190 ? 12.980 -18.398 6.165 1.00 69.56 190 ALA A C 1
ATOM 1479 O O . ALA A 1 190 ? 12.067 -18.428 6.989 1.00 69.56 190 ALA A O 1
ATOM 1480 N N . VAL A 1 191 ? 13.519 -17.260 5.712 1.00 63.69 191 VAL A N 1
ATOM 1481 C CA . VAL A 1 191 ? 13.120 -15.914 6.170 1.00 63.69 191 VAL A CA 1
ATOM 1482 C C . VAL A 1 191 ? 11.701 -15.552 5.715 1.00 63.69 191 VAL A C 1
ATOM 1484 O O . VAL A 1 191 ? 10.998 -14.815 6.398 1.00 63.69 191 VAL A O 1
ATOM 1487 N N . CYS A 1 192 ? 11.242 -16.124 4.600 1.00 66.06 192 CYS A N 1
ATOM 1488 C CA . CYS A 1 192 ? 9.892 -15.904 4.078 1.00 66.06 192 CYS A CA 1
ATOM 1489 C C . CYS A 1 192 ? 8.866 -16.954 4.519 1.00 66.06 192 CYS A C 1
ATOM 1491 O O . CYS A 1 192 ? 7.715 -16.915 4.069 1.00 66.06 192 CYS A O 1
ATOM 1493 N N . ARG A 1 193 ? 9.248 -17.905 5.384 1.00 61.97 193 ARG A N 1
ATOM 1494 C CA . ARG A 1 193 ? 8.270 -18.821 5.976 1.00 61.97 193 ARG A CA 1
ATOM 1495 C C . ARG A 1 193 ? 7.346 -18.034 6.906 1.00 61.97 193 ARG A C 1
ATOM 1497 O O . ARG A 1 193 ? 7.831 -17.198 7.665 1.00 61.97 193 ARG A O 1
ATOM 1504 N N . PRO A 1 194 ? 6.032 -18.316 6.905 1.00 58.03 194 PRO A N 1
ATOM 1505 C CA . PRO A 1 194 ? 5.119 -17.732 7.876 1.00 58.03 194 PRO A CA 1
ATOM 1506 C C . PRO A 1 194 ? 5.570 -18.123 9.288 1.00 58.03 194 PRO A C 1
ATOM 1508 O O . PRO A 1 194 ? 5.417 -19.272 9.702 1.00 58.03 194 PRO A O 1
ATOM 1511 N N . VAL A 1 195 ? 6.158 -17.184 10.024 1.00 55.91 195 VAL A N 1
ATOM 1512 C CA . VAL A 1 195 ? 6.429 -17.360 11.452 1.00 55.91 195 VAL A CA 1
ATOM 1513 C C . VAL A 1 195 ? 5.199 -16.858 12.206 1.00 55.91 195 VAL A C 1
ATOM 1515 O O . VAL A 1 195 ? 4.685 -15.791 11.862 1.00 55.91 195 VAL A O 1
ATOM 1518 N N . PRO A 1 196 ? 4.703 -17.583 13.226 1.00 56.88 196 PRO A N 1
ATOM 1519 C CA . PRO A 1 196 ? 3.650 -17.073 14.089 1.00 56.88 196 PRO A CA 1
ATOM 1520 C C . PRO A 1 196 ? 4.077 -15.729 14.680 1.00 56.88 196 PRO A C 1
ATOM 1522 O O . PRO A 1 196 ? 5.007 -15.647 15.486 1.00 56.88 196 PRO A O 1
ATOM 1525 N N . LEU A 1 197 ? 3.409 -14.665 14.250 1.00 57.88 197 LEU A N 1
ATOM 1526 C CA . LEU A 1 197 ? 3.659 -13.329 14.758 1.00 57.88 197 LEU A CA 1
ATOM 1527 C C . LEU A 1 197 ? 3.198 -13.274 16.214 1.00 57.88 197 LEU A C 1
ATOM 1529 O O . LEU A 1 197 ? 2.015 -13.426 16.506 1.00 57.88 197 LEU A O 1
ATOM 1533 N N . LYS A 1 198 ? 4.123 -13.007 17.141 1.00 65.81 198 LYS A N 1
ATOM 1534 C CA . LYS A 1 198 ? 3.806 -12.691 18.547 1.00 65.81 198 LYS A CA 1
ATOM 1535 C C . LYS A 1 198 ? 3.332 -11.239 18.694 1.00 65.81 198 LYS A C 1
ATOM 1537 O O . LYS A 1 198 ? 3.759 -10.523 19.595 1.00 65.81 198 LYS A O 1
ATOM 1542 N N . VAL A 1 199 ? 2.502 -10.786 17.763 1.00 69.06 199 VAL A N 1
ATOM 1543 C CA . VAL A 1 199 ? 2.065 -9.396 17.651 1.00 69.06 199 VAL A CA 1
ATOM 1544 C C . VAL A 1 199 ? 0.601 -9.338 18.052 1.00 69.06 199 VAL A C 1
ATOM 1546 O O . VAL A 1 199 ? -0.221 -10.103 17.544 1.00 69.06 199 VAL A O 1
ATOM 1549 N N . ALA A 1 200 ? 0.270 -8.455 18.992 1.00 77.56 200 ALA A N 1
ATOM 1550 C CA . ALA A 1 200 ? -1.114 -8.255 19.387 1.00 77.56 200 ALA A CA 1
ATOM 1551 C C . ALA A 1 200 ? -1.849 -7.543 18.245 1.00 77.56 200 ALA A C 1
ATOM 1553 O O . ALA A 1 200 ? -1.486 -6.428 17.870 1.00 77.56 200 ALA A O 1
ATOM 1554 N N . VAL A 1 201 ? -2.872 -8.197 17.690 1.00 85.81 201 VAL A N 1
ATOM 1555 C CA . VAL A 1 201 ? -3.746 -7.596 16.680 1.00 85.81 201 VAL A CA 1
ATOM 1556 C C . VAL A 1 201 ? -5.043 -7.153 17.348 1.00 85.81 201 VAL A C 1
ATOM 1558 O O . VAL A 1 201 ? -5.797 -7.970 17.881 1.00 85.81 201 VAL A O 1
ATOM 1561 N N . GLU A 1 202 ? -5.314 -5.855 17.304 1.00 91.31 202 GLU A N 1
ATOM 1562 C CA . GLU A 1 202 ? -6.578 -5.258 17.724 1.00 91.31 202 GLU A CA 1
ATOM 1563 C C . GLU A 1 202 ? -7.411 -4.904 16.495 1.00 91.31 202 GLU A C 1
ATOM 1565 O O . GLU A 1 202 ? -6.916 -4.341 15.521 1.00 91.31 202 GLU A O 1
ATOM 1570 N N . ILE A 1 203 ? -8.695 -5.227 16.535 1.00 92.69 203 ILE A N 1
ATOM 1571 C CA . ILE A 1 203 ? -9.654 -4.916 15.484 1.00 92.69 203 ILE A CA 1
ATOM 1572 C C . ILE A 1 203 ? -10.571 -3.829 16.013 1.00 92.69 203 ILE A C 1
ATOM 1574 O O . ILE A 1 203 ? -11.179 -3.976 17.071 1.00 92.69 203 ILE A O 1
ATOM 1578 N N . VAL A 1 204 ? -10.683 -2.744 15.262 1.00 94.25 204 VAL A N 1
ATOM 1579 C CA . VAL A 1 204 ? -11.494 -1.585 15.610 1.00 94.25 204 VAL A CA 1
ATOM 1580 C C . VAL A 1 204 ? -12.579 -1.435 14.556 1.00 94.25 204 VAL A C 1
ATOM 1582 O O . VAL A 1 204 ? -12.295 -1.223 13.378 1.00 94.25 204 VAL A O 1
ATOM 1585 N N . ASN A 1 205 ? -13.836 -1.527 14.978 1.00 93.00 205 ASN A N 1
ATOM 1586 C CA . ASN A 1 205 ? -14.962 -1.201 14.111 1.00 93.00 205 ASN A CA 1
ATOM 1587 C C . ASN A 1 205 ? -15.169 0.321 14.106 1.00 93.00 205 ASN A C 1
ATOM 1589 O O . ASN A 1 205 ? -15.575 0.891 15.123 1.00 93.00 205 ASN A O 1
ATOM 1593 N N . LEU A 1 206 ? -14.924 0.975 12.966 1.00 93.06 206 LEU A N 1
ATOM 1594 C CA . LEU A 1 206 ? -15.042 2.432 12.834 1.00 93.06 206 LEU A CA 1
ATOM 1595 C C . LEU A 1 206 ? -16.499 2.940 12.843 1.00 93.06 206 LEU A C 1
ATOM 1597 O O . LEU A 1 206 ? -16.729 4.150 12.871 1.00 93.06 206 LEU A O 1
ATOM 1601 N N . SER A 1 207 ? -17.482 2.039 12.903 1.00 91.12 207 SER A N 1
ATOM 1602 C CA . SER A 1 207 ? -18.889 2.362 13.178 1.00 91.12 207 SER A CA 1
ATOM 1603 C C . SER A 1 207 ? -19.211 2.495 14.679 1.00 91.12 207 SER A C 1
ATOM 1605 O O . SER A 1 207 ? -20.328 2.862 15.050 1.00 91.12 207 SER A O 1
ATOM 1607 N N . CYS A 1 208 ? -18.264 2.203 15.577 1.00 91.69 208 CYS A N 1
ATOM 1608 C CA . CYS A 1 208 ? -18.472 2.326 17.021 1.00 91.69 208 CYS A CA 1
ATOM 1609 C C . CYS A 1 208 ? -18.611 3.796 17.461 1.00 91.69 208 CYS A C 1
ATOM 1611 O O . CYS A 1 208 ? -17.779 4.653 17.163 1.00 91.69 208 CYS A O 1
ATOM 1613 N N . LYS A 1 209 ? -19.675 4.088 18.222 1.00 91.50 209 LYS A N 1
ATOM 1614 C CA . LYS A 1 209 ? -20.085 5.460 18.577 1.00 91.50 209 LYS A CA 1
ATOM 1615 C C . LYS A 1 209 ? -19.088 6.214 19.457 1.00 91.50 209 LYS A C 1
ATOM 1617 O O . LYS A 1 209 ? -19.069 7.438 19.407 1.00 91.50 209 LYS A O 1
ATOM 1622 N N . ALA A 1 210 ? -18.280 5.507 20.250 1.00 91.81 210 ALA A N 1
ATOM 1623 C CA . ALA A 1 210 ? -17.324 6.139 21.156 1.00 91.81 210 ALA A CA 1
ATOM 1624 C C . ALA A 1 210 ? -16.167 6.835 20.418 1.00 91.81 210 ALA A C 1
ATOM 1626 O O . ALA A 1 210 ? -15.513 7.685 21.015 1.00 91.81 210 ALA A O 1
ATOM 1627 N N . LYS A 1 211 ? -15.911 6.482 19.144 1.00 92.31 211 LYS A N 1
ATOM 1628 C CA . LYS A 1 211 ? -14.837 7.046 18.302 1.00 92.31 211 LYS A CA 1
ATOM 1629 C C . LYS A 1 211 ? -13.463 7.100 18.985 1.00 92.31 211 LYS A C 1
ATOM 1631 O O . LYS A 1 211 ? -12.648 7.980 18.732 1.00 92.31 211 LYS A O 1
ATOM 1636 N N . SER A 1 212 ? -13.199 6.130 19.850 1.00 94.31 212 SER A N 1
ATOM 1637 C CA . SER A 1 212 ? -11.925 5.963 20.536 1.00 94.31 212 SER A CA 1
ATOM 1638 C C . SER A 1 212 ? -11.462 4.538 20.325 1.00 94.31 212 SER A C 1
ATOM 1640 O O . SER A 1 212 ? -12.211 3.592 20.590 1.00 94.31 212 SER A O 1
ATOM 1642 N N . VAL A 1 213 ? -10.218 4.377 19.878 1.00 92.94 213 VAL A N 1
ATOM 1643 C CA . VAL A 1 213 ? -9.628 3.051 19.667 1.00 92.94 213 VAL A CA 1
ATOM 1644 C C . VAL A 1 213 ? -9.676 2.233 20.952 1.00 92.94 213 VAL A C 1
ATOM 1646 O O . VAL A 1 213 ? -10.140 1.100 20.925 1.00 92.94 213 VAL A O 1
ATOM 1649 N N . ARG A 1 214 ? -9.318 2.828 22.095 1.00 92.38 214 ARG A N 1
ATOM 1650 C CA . ARG A 1 214 ? -9.321 2.142 23.395 1.00 92.38 214 ARG A CA 1
ATOM 1651 C C . ARG A 1 214 ? -10.697 1.577 23.772 1.00 92.38 214 ARG A C 1
A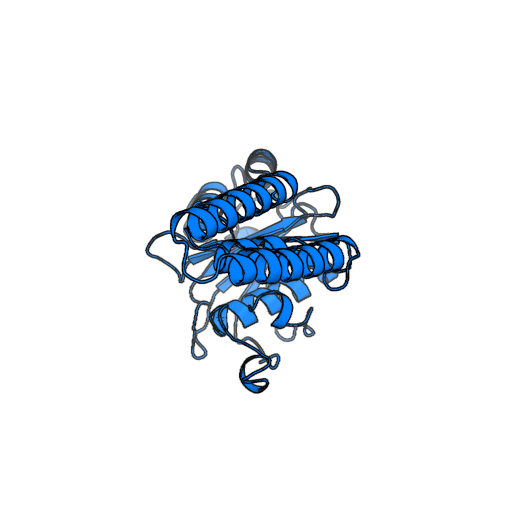TOM 1653 O O . ARG A 1 214 ? -10.768 0.512 24.370 1.00 92.38 214 ARG A O 1
ATOM 1660 N N . ALA A 1 215 ? -11.777 2.281 23.432 1.00 91.50 215 ALA A N 1
ATOM 1661 C CA . ALA A 1 215 ? -13.142 1.868 23.764 1.00 91.50 215 ALA A CA 1
ATOM 1662 C C . ALA A 1 215 ? -13.750 0.883 22.750 1.00 91.50 215 ALA A C 1
ATOM 1664 O O . ALA A 1 215 ? -14.663 0.136 23.092 1.00 91.50 215 ALA A O 1
ATOM 1665 N N . CYS A 1 216 ? -13.279 0.910 21.502 1.00 92.44 216 CYS A N 1
ATOM 1666 C CA . CYS A 1 216 ? -13.887 0.182 20.387 1.00 92.44 216 CYS A CA 1
ATOM 1667 C C . CYS A 1 216 ? -13.029 -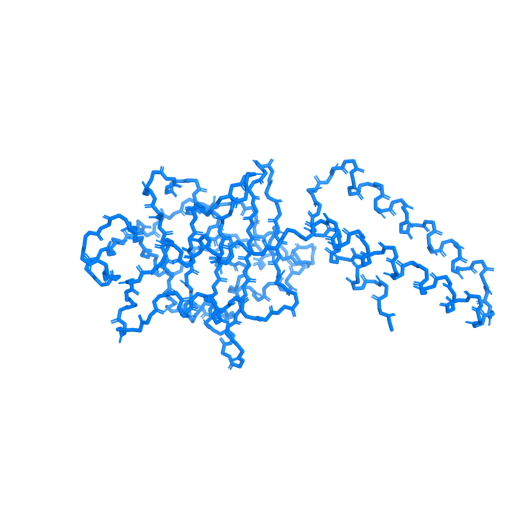0.987 19.870 1.00 92.44 216 CYS A C 1
ATOM 1669 O O . CYS A 1 216 ? -13.465 -1.699 18.963 1.00 92.44 216 CYS A O 1
ATOM 1671 N N . ALA A 1 217 ? -11.819 -1.170 20.404 1.00 91.88 217 ALA A N 1
ATOM 1672 C CA . ALA A 1 217 ? -10.920 -2.254 20.040 1.00 91.88 217 ALA A CA 1
ATOM 1673 C C . ALA A 1 217 ? -11.372 -3.596 20.630 1.00 91.88 217 ALA A C 1
ATOM 1675 O O . ALA A 1 217 ? -11.749 -3.705 21.796 1.00 91.88 217 ALA A O 1
ATOM 1676 N N . GLN A 1 218 ? -11.268 -4.642 19.820 1.00 89.50 218 GLN A N 1
ATOM 1677 C CA . GLN A 1 218 ? -11.422 -6.035 20.222 1.00 89.50 218 GLN A CA 1
ATOM 1678 C C . GLN A 1 218 ? -10.157 -6.794 19.838 1.00 89.50 218 GLN A C 1
ATOM 1680 O O . GLN A 1 218 ? -9.645 -6.626 18.733 1.00 89.50 218 GLN A O 1
ATOM 1685 N N . ARG A 1 219 ? -9.647 -7.660 20.716 1.00 83.50 219 ARG A N 1
ATOM 1686 C CA . ARG A 1 219 ? -8.498 -8.500 20.359 1.00 83.50 219 ARG A CA 1
ATOM 1687 C C . ARG A 1 219 ? -8.894 -9.522 19.296 1.00 83.50 219 ARG A C 1
ATOM 1689 O O . ARG A 1 219 ? -9.918 -10.197 19.419 1.00 83.50 219 ARG A O 1
ATOM 1696 N N . ALA A 1 220 ? -8.063 -9.659 18.270 1.00 74.75 220 ALA A N 1
ATOM 1697 C CA . ALA A 1 220 ? -8.142 -10.790 17.363 1.00 74.75 220 ALA A CA 1
ATOM 1698 C C . ALA A 1 220 ? -7.688 -12.079 18.090 1.00 74.75 220 ALA A C 1
ATOM 1700 O O . ALA A 1 220 ? -6.870 -12.006 19.009 1.00 74.75 220 ALA A O 1
ATOM 1701 N N . PRO A 1 221 ? -8.196 -13.261 17.698 1.00 66.75 221 PRO A N 1
ATOM 1702 C CA . PRO A 1 221 ? -7.688 -14.547 18.150 1.00 66.75 221 PRO A CA 1
ATOM 1703 C C . PRO A 1 221 ? -6.177 -14.646 17.936 1.00 66.75 221 PRO A C 1
ATOM 1705 O O . PRO A 1 221 ? -5.671 -14.225 16.901 1.00 66.75 221 PRO A O 1
ATOM 1708 N N . SER A 1 222 ? -5.475 -15.241 18.899 1.00 53.84 222 SER A N 1
ATOM 1709 C CA . SER A 1 222 ? -4.010 -15.364 18.924 1.00 53.84 222 SER A CA 1
ATOM 1710 C C . SER A 1 222 ? -3.437 -16.215 17.786 1.00 53.84 222 SER A C 1
ATOM 1712 O O . SER A 1 222 ? -2.255 -16.122 17.473 1.00 53.84 222 SER A O 1
ATOM 1714 N N . THR A 1 223 ? -4.262 -17.069 17.185 1.00 50.44 223 THR A N 1
ATOM 1715 C CA . THR A 1 223 ? -3.909 -17.922 16.049 1.00 50.44 223 THR A CA 1
ATOM 1716 C C . THR A 1 223 ? -4.734 -17.491 14.856 1.00 50.44 223 THR A C 1
ATOM 1718 O O . THR A 1 223 ? -5.878 -17.914 14.688 1.00 50.44 223 THR A O 1
ATOM 1721 N N . LEU A 1 224 ? -4.160 -16.607 14.055 1.00 49.00 224 LEU A N 1
ATOM 1722 C CA . LEU A 1 224 ? -4.725 -16.260 12.770 1.00 49.00 224 LEU A CA 1
ATOM 1723 C C . LEU A 1 224 ? -4.087 -17.137 11.686 1.00 49.00 224 LEU A C 1
ATOM 1725 O O . LEU A 1 224 ? -2.883 -17.392 11.700 1.00 49.00 224 LEU A O 1
ATOM 1729 N N . THR A 1 225 ? -4.924 -17.657 10.794 1.00 46.16 225 THR A N 1
ATOM 1730 C CA . THR A 1 225 ? -4.533 -18.520 9.675 1.00 46.16 225 THR A CA 1
ATOM 1731 C C . THR A 1 225 ? -3.617 -17.753 8.718 1.00 46.16 225 THR A C 1
ATOM 1733 O O . THR A 1 225 ? -3.948 -16.607 8.401 1.00 46.16 225 THR A O 1
ATOM 1736 N N . PRO A 1 226 ? -2.512 -18.353 8.226 1.00 50.75 226 PRO A N 1
ATOM 1737 C CA . PRO A 1 226 ? -1.579 -17.666 7.338 1.00 50.75 226 PRO A CA 1
ATOM 1738 C C . PRO A 1 226 ? -2.303 -17.085 6.122 1.00 50.75 226 PRO A C 1
ATOM 1740 O O . PRO A 1 226 ? -3.070 -17.774 5.450 1.00 50.75 226 PRO A O 1
ATOM 1743 N N . GLY A 1 227 ? -2.074 -15.796 5.880 1.00 50.50 227 GLY A N 1
ATOM 1744 C CA . GLY A 1 227 ? -2.604 -15.087 4.726 1.00 50.50 227 GLY A CA 1
ATOM 1745 C C . GLY A 1 227 ? -1.802 -15.280 3.451 1.00 50.50 227 GLY A C 1
ATOM 1746 O O . GLY A 1 227 ? -1.029 -16.234 3.355 1.00 50.50 227 GLY A O 1
ATOM 1747 N N . PRO A 1 228 ? -2.003 -14.415 2.438 1.00 54.38 228 PRO A N 1
ATOM 1748 C CA . PRO A 1 228 ? -1.301 -14.533 1.165 1.00 54.38 228 PRO A CA 1
ATOM 1749 C C . PRO A 1 228 ? 0.221 -14.580 1.368 1.00 54.38 228 PRO A C 1
ATOM 1751 O O . PRO A 1 228 ? 0.738 -14.132 2.388 1.00 54.38 228 PRO A O 1
ATOM 1754 N N . SER A 1 229 ? 0.957 -15.143 0.412 1.00 60.25 229 SER A N 1
ATOM 1755 C CA . SER A 1 229 ? 2.404 -15.337 0.568 1.00 60.25 229 SER A CA 1
ATOM 1756 C C . SER A 1 229 ? 3.119 -14.031 0.947 1.00 60.25 229 SER A C 1
ATOM 1758 O O . SER A 1 229 ? 2.891 -12.997 0.319 1.00 60.25 229 SER A O 1
ATOM 1760 N N . VAL A 1 230 ? 4.016 -14.090 1.942 1.00 62.22 230 VAL A N 1
ATOM 1761 C CA . VAL A 1 230 ? 4.925 -12.988 2.337 1.00 62.22 230 VAL A CA 1
ATOM 1762 C C . VAL A 1 230 ? 5.655 -12.412 1.117 1.00 62.22 230 VAL A C 1
ATOM 1764 O O . VAL A 1 230 ? 5.897 -11.210 1.055 1.00 62.22 230 VAL A O 1
ATOM 1767 N N . ALA A 1 231 ? 5.890 -13.252 0.104 1.00 60.81 231 ALA A N 1
ATOM 1768 C CA . ALA A 1 231 ? 6.498 -12.889 -1.170 1.00 60.81 231 ALA A CA 1
ATOM 1769 C C . ALA A 1 231 ? 5.764 -11.779 -1.949 1.00 60.81 231 ALA A C 1
ATOM 1771 O O . ALA A 1 231 ? 6.362 -11.185 -2.834 1.00 60.81 231 ALA A O 1
ATOM 1772 N N . LEU A 1 232 ? 4.490 -11.486 -1.657 1.00 65.06 232 LEU A N 1
ATOM 1773 C CA . LEU A 1 232 ? 3.778 -10.366 -2.295 1.00 65.06 232 LEU A CA 1
ATOM 1774 C C . LEU A 1 232 ? 4.248 -8.994 -1.796 1.00 65.06 232 LEU A C 1
ATOM 1776 O O . LEU A 1 232 ? 4.041 -7.987 -2.467 1.00 65.06 232 LEU A O 1
ATOM 1780 N N . PHE A 1 233 ? 4.840 -8.947 -0.606 1.00 70.56 233 PHE A N 1
ATOM 1781 C CA . PHE A 1 233 ? 5.276 -7.713 0.043 1.00 70.56 233 PHE A CA 1
ATOM 1782 C C . PHE A 1 233 ? 6.791 -7.539 0.011 1.00 70.56 233 PHE A C 1
ATOM 1784 O O . PHE A 1 233 ? 7.284 -6.484 0.410 1.00 70.56 233 PHE A O 1
ATOM 1791 N N . THR A 1 234 ? 7.518 -8.560 -0.440 1.00 61.47 234 THR A N 1
ATOM 1792 C CA . THR A 1 234 ? 8.969 -8.530 -0.559 1.00 61.47 234 THR A CA 1
ATOM 1793 C C . THR A 1 234 ? 9.395 -8.496 -2.025 1.00 61.47 234 THR A C 1
ATOM 1795 O O . THR A 1 234 ? 8.691 -9.013 -2.891 1.00 61.47 234 THR A O 1
ATOM 1798 N N . GLN A 1 235 ? 10.504 -7.811 -2.319 1.00 53.81 235 GLN A N 1
ATOM 1799 C CA . GLN A 1 235 ? 11.023 -7.626 -3.684 1.00 53.81 235 GLN A CA 1
ATOM 1800 C C . GLN A 1 235 ? 12.165 -8.586 -4.007 1.00 53.81 235 GLN A C 1
ATOM 1802 O O . GLN A 1 235 ? 13.015 -8.809 -3.116 1.00 53.81 235 GLN A O 1
#